Protein AF-A0A3D5SSY0-F1 (afdb_monomer)

Secondary structure (DSSP, 8-state):
--------------SPEESGGGS---TT-EEEEEETTEEEEEEEE-SS-EEETTEEEEEEEETTT--EEEEEEETTEEEEEEEEEEEEEETTEEEEEEEEEEEEEEEE-SEE-TT-EEEEEEEEEEEETTS-EEEEEEEEEEEEEEEEEEEETTEEEEEEEEEEEEEEEEEETTEEEEEEEEEEEEEETTTEEEEEEEEPTTS-EEEEEEEEETT----PPP-----EEEEPTT-EEEPPPEE--S-SSPEEEEEESSEEEETT---B-S-EEE-TT-EEEEEEEPPSSTT-EEEEEEEETTEEEEEEEEEPPP-----------

Mean predicted aligned error: 7.73 Å

Sequence (325 aa):
MAIGVVALLLPLWAGAIATGPYLPLNSGTTWTYARDGSGAYVTEVLEGSYVVNGVATKALFDGEDSSITYLTNDSSGIREHAAFVPSVAVNATTTWGMITLSPPFKDAEPAMDIGATVPSSGAANLEYGGSGTFPLSYTGNSTLVGFETITVPAGTFDTVKVTVWSTVYGYIGTEYLSGSGMTIYWLAEGIGLVKEVITHSDGTTTTYTLLDSNLFDTAPDAFAFTAQTGVAPGAPVTSDSITVAGINAPAPIGVVGGEYSIGGGAFTSAAGTISNGQTVRVRLTSAATPGTLARATLTIGGVSANFDVTTASAAGSAKRNDFSG

Foldseek 3Di:
DDDDPPPPPPPPPPFFAFQLLQADLDFQWKFWKAKPNDDIWIWGFHPDWDAAPNDTWIWTATRVQRKTWTWDDDQQHIFTAKIKGQFDDDPNDTWIKIKGFVPTAHQDGRTGDAFDKDKDKGWIWMDIPNPDTDIKIKIKMKHFHAWDFDQFLQGIATWTKMKIKMKIWDDDPNDTDIDIKIKIFTTHGQRHGQKMWIQHPVRDIMIMGTNDIPSWDFAWDADEWDEAEAAAAQDKDKTDKDFTHDTRGWWKKAKDQWWKDKQPDDTDRDIDTDDHRIIMMTMHTEHNAAQDKGWMWMDTNNHIYIHIYTHHHDDDPPPPPPPDD

Structure (mmCIF, N/CA/C/O backbone):
data_AF-A0A3D5SSY0-F1
#
_entry.id   AF-A0A3D5SSY0-F1
#
loop_
_atom_site.group_PDB
_atom_site.id
_atom_site.type_symbol
_atom_site.label_atom_id
_atom_site.label_alt_id
_atom_site.label_comp_id
_atom_site.label_asym_id
_atom_site.label_entity_id
_atom_site.label_seq_id
_atom_site.pdbx_PDB_ins_code
_atom_site.Cartn_x
_atom_site.Cartn_y
_atom_site.Cartn_z
_atom_site.occupancy
_atom_site.B_iso_or_equiv
_atom_site.auth_seq_id
_atom_site.auth_comp_id
_atom_site.auth_asym_id
_atom_site.auth_atom_id
_atom_site.pdbx_PDB_model_num
ATOM 1 N N . MET A 1 1 ? 27.993 -28.875 29.461 1.00 36.25 1 MET A N 1
ATOM 2 C CA . MET A 1 1 ? 27.550 -27.469 29.399 1.00 36.25 1 MET A CA 1
ATOM 3 C C . MET A 1 1 ? 26.670 -27.354 28.164 1.00 36.25 1 MET A C 1
ATOM 5 O O . MET A 1 1 ? 27.185 -27.286 27.059 1.00 36.25 1 MET A O 1
ATOM 9 N N . ALA A 1 2 ? 25.364 -27.558 28.338 1.00 25.61 2 ALA A N 1
ATOM 10 C CA . ALA A 1 2 ? 24.404 -27.617 27.241 1.00 25.61 2 ALA A CA 1
ATOM 11 C C . ALA A 1 2 ? 23.950 -26.190 26.921 1.00 25.61 2 ALA A C 1
ATOM 13 O O . ALA A 1 2 ? 23.260 -25.571 27.726 1.00 25.61 2 ALA A O 1
ATOM 14 N N . ILE A 1 3 ? 24.390 -25.656 25.784 1.00 28.98 3 ILE A N 1
ATOM 15 C CA . ILE A 1 3 ? 23.882 -24.391 25.257 1.00 28.98 3 ILE A CA 1
ATOM 16 C C . ILE A 1 3 ? 22.659 -24.756 24.421 1.00 28.98 3 ILE A C 1
ATOM 18 O O . ILE A 1 3 ? 22.778 -25.326 23.338 1.00 28.98 3 ILE A O 1
ATOM 22 N N . GLY A 1 4 ? 21.483 -24.522 25.002 1.00 27.09 4 GLY A N 1
ATOM 23 C CA . GLY A 1 4 ? 20.200 -24.712 24.345 1.00 27.09 4 GLY A CA 1
ATOM 24 C C . GLY A 1 4 ? 20.076 -23.771 23.154 1.00 27.09 4 GLY A C 1
ATOM 25 O O . GLY A 1 4 ? 20.196 -22.555 23.292 1.00 27.09 4 GLY A O 1
ATOM 26 N N . VAL A 1 5 ? 19.834 -24.355 21.986 1.00 28.08 5 VAL A N 1
ATOM 27 C CA . VAL A 1 5 ? 19.401 -23.644 20.788 1.00 28.08 5 VAL A CA 1
ATOM 28 C C . VAL A 1 5 ? 17.989 -23.134 21.067 1.00 28.08 5 VAL A C 1
ATOM 30 O O . VAL A 1 5 ? 17.034 -23.908 21.073 1.00 28.08 5 VAL A O 1
ATOM 33 N N . VAL A 1 6 ? 17.851 -21.835 21.334 1.00 28.03 6 VAL A N 1
ATOM 34 C CA . VAL A 1 6 ? 16.560 -21.155 21.206 1.00 28.03 6 VAL A CA 1
ATOM 35 C C . VAL A 1 6 ? 16.311 -21.041 19.708 1.00 28.03 6 VAL A C 1
ATOM 37 O O . VAL A 1 6 ? 16.783 -20.115 19.053 1.00 28.03 6 VAL A O 1
ATOM 40 N N . ALA A 1 7 ? 15.637 -22.045 19.149 1.00 28.80 7 ALA A N 1
ATOM 41 C CA . ALA A 1 7 ? 15.040 -21.941 17.831 1.00 28.80 7 ALA A CA 1
ATOM 42 C C . ALA A 1 7 ? 13.961 -20.860 17.929 1.00 28.80 7 ALA A C 1
ATOM 44 O O . ALA A 1 7 ? 12.859 -21.099 18.423 1.00 28.80 7 ALA A O 1
ATOM 45 N N . LEU A 1 8 ? 14.322 -19.641 17.531 1.00 29.30 8 LEU A N 1
ATOM 46 C CA . LEU A 1 8 ? 13.365 -18.597 17.227 1.00 29.30 8 LEU A CA 1
ATOM 47 C C . LEU A 1 8 ? 12.505 -19.163 16.091 1.00 29.30 8 LEU A C 1
ATOM 49 O O . LEU A 1 8 ? 12.979 -19.303 14.964 1.00 29.30 8 LEU A O 1
ATOM 53 N N . LEU A 1 9 ? 11.283 -19.589 16.415 1.00 30.95 9 LEU A N 1
ATOM 54 C CA . LEU A 1 9 ? 10.250 -19.904 15.435 1.00 30.95 9 LEU A CA 1
ATOM 55 C C . LEU A 1 9 ? 9.951 -18.609 14.673 1.00 30.95 9 LEU A C 1
ATOM 57 O O . LEU A 1 9 ? 9.047 -17.858 15.027 1.00 30.95 9 LEU A O 1
ATOM 61 N N . LEU A 1 10 ? 10.755 -18.325 13.649 1.00 30.69 10 LEU A N 1
ATOM 62 C CA . LEU A 1 10 ? 10.328 -17.470 12.556 1.00 30.69 10 LEU A CA 1
ATOM 63 C C . LEU A 1 10 ? 9.102 -18.168 11.956 1.00 30.69 10 LEU A C 1
ATOM 65 O O . LEU A 1 10 ? 9.187 -19.374 11.688 1.00 30.69 10 LEU A O 1
ATOM 69 N N . PRO A 1 11 ? 7.958 -17.487 11.788 1.00 37.72 11 PRO A N 1
ATOM 70 C CA . PRO A 1 11 ? 6.872 -18.072 11.027 1.00 37.72 11 PRO A CA 1
ATOM 71 C C . PRO A 1 11 ? 7.441 -18.440 9.653 1.00 37.72 11 PRO A C 1
ATOM 73 O O . PRO A 1 11 ? 7.926 -17.580 8.921 1.00 37.72 11 PRO A O 1
ATOM 76 N N . LEU A 1 12 ? 7.453 -19.739 9.338 1.00 39.78 12 LEU A N 1
ATOM 77 C CA . LEU A 1 12 ? 7.651 -20.211 7.976 1.00 39.78 12 LEU A CA 1
ATOM 78 C C . LEU A 1 12 ? 6.502 -19.619 7.158 1.00 39.78 12 LEU A C 1
ATOM 80 O O . LEU A 1 12 ? 5.407 -20.178 7.120 1.00 39.78 12 LEU A O 1
ATOM 84 N N . TRP A 1 13 ? 6.729 -18.486 6.505 1.00 45.78 13 TRP A N 1
ATOM 85 C CA . TRP A 1 13 ? 5.964 -18.155 5.316 1.00 45.78 13 TRP A CA 1
ATOM 86 C C . TRP A 1 13 ? 6.388 -19.139 4.234 1.00 45.78 13 TRP A C 1
ATOM 88 O O . TRP A 1 13 ? 7.348 -18.939 3.501 1.00 45.78 13 TRP A O 1
ATOM 98 N N . ALA A 1 14 ? 5.728 -20.294 4.239 1.00 50.28 14 ALA A N 1
ATOM 99 C CA . ALA A 1 14 ? 5.927 -21.349 3.266 1.00 50.28 14 ALA A CA 1
ATOM 100 C C . ALA A 1 14 ? 5.046 -21.052 2.048 1.00 50.28 14 ALA A C 1
ATOM 102 O O . ALA A 1 14 ? 3.955 -21.602 1.913 1.00 50.28 14 ALA A O 1
ATOM 103 N N . GLY A 1 15 ? 5.502 -20.144 1.188 1.00 72.50 15 GLY A N 1
ATOM 104 C CA . GLY A 1 15 ? 4.876 -19.885 -0.104 1.00 72.50 15 GLY A CA 1
ATOM 105 C C . GLY A 1 15 ? 5.402 -18.621 -0.772 1.00 72.50 15 GLY A C 1
ATOM 106 O O . GLY A 1 15 ? 5.650 -17.620 -0.100 1.00 72.50 15 GLY A O 1
ATOM 107 N N . ALA A 1 16 ? 5.537 -18.674 -2.095 1.00 87.12 16 ALA A N 1
ATOM 108 C CA . ALA A 1 16 ? 5.813 -17.501 -2.909 1.00 87.12 16 ALA A CA 1
ATOM 109 C C . ALA A 1 16 ? 4.687 -16.466 -2.746 1.00 87.12 16 ALA A C 1
ATOM 111 O O . ALA A 1 16 ? 3.504 -16.812 -2.712 1.00 87.12 16 ALA A O 1
ATOM 112 N N . ILE A 1 17 ? 5.059 -15.194 -2.664 1.00 92.38 17 ILE A N 1
ATOM 113 C CA . ILE A 1 17 ? 4.142 -14.065 -2.508 1.00 92.38 17 ILE A CA 1
ATOM 114 C C . ILE A 1 17 ? 3.653 -13.650 -3.889 1.00 92.38 17 ILE A C 1
ATOM 116 O O . ILE A 1 17 ? 4.470 -13.397 -4.773 1.00 92.38 17 ILE A O 1
ATOM 120 N N . ALA A 1 18 ? 2.335 -13.566 -4.076 1.00 95.25 18 ALA A N 1
ATOM 121 C CA . ALA A 1 18 ? 1.753 -13.009 -5.291 1.00 95.25 18 ALA A CA 1
ATOM 122 C C . ALA A 1 18 ? 2.056 -11.506 -5.364 1.00 95.25 18 ALA A C 1
ATOM 124 O O . ALA A 1 18 ? 1.759 -10.763 -4.433 1.00 95.25 18 ALA A O 1
ATOM 125 N N . THR A 1 19 ? 2.648 -11.051 -6.465 1.00 94.56 19 THR A N 1
ATOM 126 C CA . THR A 1 19 ? 3.175 -9.678 -6.568 1.00 94.56 19 THR A CA 1
ATOM 127 C C . THR A 1 19 ? 2.145 -8.697 -7.121 1.00 94.56 19 THR A C 1
ATOM 129 O O . THR A 1 19 ? 2.181 -7.516 -6.788 1.00 94.56 19 THR A O 1
ATOM 132 N N . GLY A 1 20 ? 1.168 -9.187 -7.889 1.00 95.06 20 GLY A N 1
ATOM 133 C CA . GLY A 1 20 ? 0.139 -8.359 -8.519 1.00 95.06 20 GLY A CA 1
ATOM 134 C C . GLY A 1 20 ? -0.629 -7.435 -7.560 1.00 95.06 20 GLY A C 1
ATOM 135 O O . GLY A 1 20 ? -0.725 -6.241 -7.849 1.00 95.06 20 GLY A O 1
ATOM 136 N N . PRO A 1 21 ? -1.120 -7.916 -6.403 1.00 95.56 21 PRO A N 1
ATOM 137 C CA . PRO A 1 21 ? -1.807 -7.075 -5.420 1.00 95.56 21 PRO A CA 1
ATOM 138 C C . PRO A 1 21 ? -0.992 -5.889 -4.876 1.00 95.56 21 PRO A C 1
ATOM 140 O O . PRO A 1 21 ? -1.579 -4.955 -4.339 1.00 95.56 21 PRO A O 1
ATOM 143 N N . TYR A 1 22 ? 0.337 -5.894 -5.012 1.00 96.31 22 TYR A N 1
ATOM 144 C CA . TYR A 1 22 ? 1.225 -4.846 -4.496 1.00 96.31 22 TYR A CA 1
ATOM 145 C C . TYR A 1 22 ? 1.474 -3.693 -5.476 1.00 96.31 22 TYR A C 1
ATOM 147 O O . TYR A 1 22 ? 2.222 -2.781 -5.144 1.00 96.31 22 TYR A O 1
ATOM 155 N N . LEU A 1 23 ? 0.875 -3.699 -6.670 1.00 95.88 23 LEU A N 1
ATOM 156 C CA . LEU A 1 23 ? 0.917 -2.550 -7.580 1.00 95.88 23 LEU A CA 1
ATOM 157 C C . LEU A 1 23 ? -0.404 -2.422 -8.353 1.00 95.88 23 LEU A C 1
ATOM 159 O O . LEU A 1 23 ? -0.484 -2.806 -9.523 1.00 95.88 23 LEU A O 1
ATOM 163 N N . PRO A 1 24 ? -1.478 -1.929 -7.722 1.00 95.12 24 PRO A N 1
ATOM 164 C CA . PRO A 1 24 ? -2.764 -1.789 -8.395 1.00 95.12 24 PRO A CA 1
ATOM 165 C C . PRO A 1 24 ? -2.683 -0.726 -9.503 1.00 95.12 24 PRO A C 1
ATOM 167 O O . PRO A 1 24 ? -2.563 0.461 -9.232 1.00 95.12 24 PRO A O 1
ATOM 170 N N . LEU A 1 25 ? -2.775 -1.152 -10.767 1.00 95.94 25 LEU A N 1
ATOM 171 C CA . LEU A 1 25 ? -2.721 -0.274 -11.949 1.00 95.94 25 LEU A CA 1
ATOM 172 C C . LEU A 1 25 ? -4.114 -0.008 -12.551 1.00 95.94 25 LEU A C 1
ATOM 174 O O . LEU A 1 25 ? -4.297 0.008 -13.774 1.00 95.94 25 LEU A O 1
ATOM 178 N N . ASN A 1 26 ? -5.122 0.168 -11.697 1.00 95.00 26 ASN A N 1
ATOM 179 C CA . ASN A 1 26 ? -6.457 0.559 -12.144 1.00 95.00 26 ASN A CA 1
ATOM 180 C C . ASN A 1 26 ? -6.448 2.042 -12.527 1.00 95.00 26 ASN A C 1
ATOM 182 O O . ASN A 1 26 ? -5.844 2.852 -11.835 1.00 95.00 26 ASN A O 1
ATOM 186 N N . SER A 1 27 ? -7.105 2.408 -13.628 1.00 97.12 27 SER A N 1
ATOM 187 C CA . SER A 1 27 ? -7.176 3.815 -14.041 1.00 97.12 27 SER A CA 1
ATOM 188 C C . SER A 1 27 ? -7.883 4.669 -12.983 1.00 97.12 27 SER A C 1
ATOM 190 O O . SER A 1 27 ? -8.842 4.213 -12.357 1.00 97.12 27 SER A O 1
ATOM 192 N N . GLY A 1 28 ? -7.362 5.874 -12.757 1.00 96.88 28 GLY A N 1
ATOM 193 C CA . GLY A 1 28 ? -7.817 6.799 -11.722 1.00 96.88 28 GLY A CA 1
ATOM 194 C C . GLY A 1 28 ? -7.317 6.471 -10.312 1.00 96.88 28 GLY A C 1
ATOM 195 O O . GLY A 1 28 ? -7.660 7.184 -9.370 1.00 96.88 28 GLY A O 1
ATOM 196 N N . THR A 1 29 ? -6.524 5.412 -10.117 1.00 97.81 29 THR A N 1
ATOM 197 C CA . THR A 1 29 ? -5.830 5.184 -8.843 1.00 97.81 29 THR A CA 1
ATOM 198 C C . THR A 1 29 ? -4.829 6.309 -8.585 1.00 97.81 29 THR A C 1
ATOM 200 O O . THR A 1 29 ? -4.053 6.652 -9.477 1.00 97.81 29 THR A O 1
ATOM 203 N N . THR A 1 30 ? -4.832 6.857 -7.366 1.00 98.12 30 THR A N 1
ATOM 204 C CA . THR A 1 30 ? -3.946 7.954 -6.966 1.00 98.12 30 THR A CA 1
ATOM 205 C C . THR A 1 30 ? -3.208 7.675 -5.664 1.00 98.12 30 THR A C 1
ATOM 207 O O . THR A 1 30 ? -3.739 7.062 -4.731 1.00 98.12 30 THR A O 1
ATOM 210 N N . TRP A 1 31 ? -1.992 8.211 -5.580 1.00 98.44 31 TRP A N 1
ATOM 211 C CA . TRP A 1 31 ? -1.214 8.302 -4.349 1.00 98.44 31 TRP A CA 1
ATOM 212 C C . TRP A 1 31 ? -0.637 9.698 -4.204 1.00 98.44 31 TRP A C 1
ATOM 214 O O . TRP A 1 31 ? -0.075 10.246 -5.149 1.00 98.44 31 TRP A O 1
ATOM 224 N N . THR A 1 32 ? -0.745 10.260 -3.009 1.00 98.38 32 THR A N 1
ATOM 225 C CA . THR A 1 32 ? -0.126 11.538 -2.664 1.00 98.38 32 THR A CA 1
ATOM 226 C C . THR A 1 32 ? 1.135 11.277 -1.853 1.00 98.38 32 THR A C 1
ATOM 228 O O . THR A 1 32 ? 1.062 10.619 -0.814 1.00 98.38 32 THR A O 1
ATOM 231 N N . TYR A 1 33 ? 2.273 11.815 -2.284 1.00 98.38 33 TYR A N 1
ATOM 232 C CA . TYR A 1 33 ? 3.571 11.616 -1.637 1.00 98.38 33 TYR A CA 1
ATOM 233 C C . TYR A 1 33 ? 4.193 12.927 -1.162 1.00 98.38 33 TYR A C 1
ATOM 235 O O . TYR A 1 33 ? 3.989 13.983 -1.759 1.00 98.38 33 TYR A O 1
ATOM 243 N N . ALA A 1 34 ? 4.989 12.838 -0.094 1.00 97.75 34 ALA A N 1
ATOM 244 C CA . ALA A 1 34 ? 5.950 13.866 0.301 1.00 97.75 34 ALA A CA 1
ATOM 245 C C . ALA A 1 34 ? 7.372 13.411 -0.023 1.00 97.75 34 ALA A C 1
ATOM 247 O O . ALA A 1 34 ? 7.738 12.275 0.301 1.00 97.75 34 ALA A O 1
ATOM 248 N N . ARG A 1 35 ? 8.184 14.331 -0.551 1.00 96.31 35 ARG A N 1
ATOM 249 C CA . ARG A 1 35 ? 9.618 14.143 -0.770 1.00 96.31 35 ARG A CA 1
ATOM 250 C C . ARG A 1 35 ? 10.415 14.668 0.415 1.00 96.31 35 ARG A C 1
ATOM 252 O O . ARG A 1 35 ? 10.295 15.832 0.796 1.00 96.31 35 ARG A O 1
ATOM 259 N N . ASP A 1 36 ? 11.232 13.806 1.005 1.00 96.06 36 ASP A N 1
ATOM 260 C CA . ASP A 1 36 ? 12.097 14.106 2.149 1.00 96.06 36 ASP A CA 1
ATOM 261 C C . ASP A 1 36 ? 11.333 14.799 3.301 1.00 96.06 36 ASP A C 1
ATOM 263 O O . ASP A 1 36 ? 11.847 15.668 4.003 1.00 96.06 36 ASP A O 1
ATOM 267 N N . GLY A 1 37 ? 10.061 14.413 3.484 1.00 92.00 37 GLY A N 1
ATOM 268 C CA . GLY A 1 37 ? 9.158 14.961 4.502 1.00 92.00 37 GLY A CA 1
ATOM 269 C C . GLY A 1 37 ? 8.549 16.330 4.175 1.00 92.00 37 GLY A C 1
ATOM 270 O O . GLY A 1 37 ? 7.938 16.940 5.051 1.00 92.00 37 GLY A O 1
ATOM 271 N N . SER A 1 38 ? 8.698 16.824 2.944 1.00 90.69 38 SER A N 1
ATOM 272 C CA . SER A 1 38 ? 8.194 18.127 2.505 1.00 90.69 38 SER A CA 1
ATOM 273 C C . SER A 1 38 ? 7.511 18.067 1.135 1.00 90.69 38 SER A C 1
ATOM 275 O O . SER A 1 38 ? 7.748 17.163 0.336 1.00 90.69 38 SER A O 1
ATOM 277 N N . GLY A 1 39 ? 6.649 19.051 0.868 1.00 90.56 39 GLY A N 1
ATOM 278 C CA . GLY A 1 39 ? 5.841 19.081 -0.349 1.00 90.56 39 GLY A CA 1
ATOM 279 C C . GLY A 1 39 ? 4.752 18.004 -0.378 1.00 90.56 39 GLY A C 1
ATOM 280 O O . GLY A 1 39 ? 4.697 17.117 0.473 1.00 90.56 39 GLY A O 1
ATOM 281 N N . ALA A 1 40 ? 3.855 18.127 -1.349 1.00 95.88 40 ALA A N 1
ATOM 282 C CA . ALA A 1 40 ? 2.874 17.106 -1.676 1.00 95.88 40 ALA A CA 1
ATOM 283 C C . ALA A 1 40 ? 2.665 17.117 -3.189 1.00 95.88 40 ALA A C 1
ATOM 285 O O . ALA A 1 40 ? 2.405 18.176 -3.764 1.00 95.88 40 ALA A O 1
ATOM 286 N N . TYR A 1 41 ? 2.778 15.956 -3.816 1.00 97.19 41 TYR A N 1
ATOM 287 C CA . TYR A 1 41 ? 2.459 15.765 -5.224 1.00 97.19 41 TYR A CA 1
ATOM 288 C C . TYR A 1 41 ? 1.701 14.452 -5.396 1.00 97.19 41 TYR A C 1
ATOM 290 O O . TYR A 1 41 ? 1.748 13.575 -4.531 1.00 97.19 41 TYR A O 1
ATOM 298 N N . VAL A 1 42 ? 0.950 14.355 -6.488 1.00 98.12 42 VAL A N 1
ATOM 299 C CA . VAL A 1 42 ? 0.088 13.209 -6.773 1.00 98.12 42 VAL A CA 1
ATOM 300 C C . VAL A 1 42 ? 0.712 12.399 -7.892 1.00 98.12 42 VAL A C 1
ATOM 302 O O . VAL A 1 42 ? 1.082 12.952 -8.923 1.00 98.12 42 VAL A O 1
ATOM 305 N N . THR A 1 43 ? 0.790 11.094 -7.688 1.00 98.38 43 THR A N 1
ATOM 306 C CA . THR A 1 43 ? 0.979 10.128 -8.765 1.00 98.38 43 THR A CA 1
ATOM 307 C C . THR A 1 43 ? -0.377 9.532 -9.123 1.00 98.38 43 THR A C 1
ATOM 309 O O . THR A 1 43 ? -1.238 9.354 -8.253 1.00 98.38 43 THR A O 1
ATOM 312 N N . GLU A 1 44 ? -0.589 9.258 -10.404 1.00 98.44 44 GLU A N 1
ATOM 313 C CA . GLU A 1 44 ? -1.876 8.798 -10.921 1.00 98.44 44 GLU A CA 1
ATOM 314 C C . GLU A 1 44 ? -1.681 7.737 -11.998 1.00 98.44 44 GLU A C 1
ATOM 316 O O . GLU A 1 44 ? -0.873 7.893 -12.914 1.00 98.44 44 GLU A O 1
ATOM 321 N N . VAL A 1 45 ? -2.472 6.670 -11.934 1.00 98.56 45 VAL A N 1
ATOM 322 C CA . VAL A 1 45 ? -2.625 5.762 -13.070 1.00 98.56 45 VAL A CA 1
ATOM 323 C C . VAL A 1 45 ? -3.599 6.394 -14.058 1.00 98.56 45 VAL A C 1
ATOM 325 O O . VAL A 1 45 ? -4.808 6.417 -13.823 1.00 98.56 45 VAL A O 1
ATOM 328 N N . LEU A 1 46 ? -3.084 6.879 -15.183 1.00 98.38 46 LEU A N 1
ATOM 329 C CA . LEU A 1 46 ? -3.886 7.585 -16.174 1.00 98.38 46 LEU A CA 1
ATOM 330 C C . LEU A 1 46 ? -4.985 6.700 -16.787 1.00 98.38 46 LEU A C 1
ATOM 332 O O . LEU A 1 46 ? -4.927 5.460 -16.821 1.00 98.38 46 LEU A O 1
ATOM 336 N N . GLU A 1 47 ? -6.005 7.370 -17.313 1.00 97.62 47 GLU A N 1
ATOM 337 C CA . GLU A 1 47 ? -7.112 6.730 -18.012 1.00 97.62 47 GLU A CA 1
ATOM 338 C C . GLU A 1 47 ? -6.668 6.002 -19.288 1.00 97.62 47 GLU A C 1
ATOM 340 O O . GLU A 1 47 ? -5.846 6.478 -20.070 1.00 97.62 47 GLU A O 1
ATOM 345 N N . GLY A 1 48 ? -7.271 4.837 -19.530 1.00 94.56 48 GLY A N 1
ATOM 346 C CA . GLY A 1 48 ? -7.058 4.062 -20.751 1.00 94.56 48 GLY A CA 1
ATOM 347 C C . GLY A 1 48 ? -5.846 3.125 -20.724 1.00 94.56 48 GLY A C 1
ATOM 348 O O . GLY A 1 48 ? -5.484 2.549 -19.693 1.00 94.56 48 GLY A O 1
ATOM 349 N N . SER A 1 49 ? -5.300 2.866 -21.912 1.00 94.94 49 SER A N 1
ATOM 350 C CA . SER A 1 49 ? -4.139 2.005 -22.127 1.00 94.94 49 SER A CA 1
ATOM 351 C C . SER A 1 49 ? -3.293 2.545 -23.274 1.00 94.94 49 SER A C 1
ATOM 353 O O . SER A 1 49 ? -3.818 3.118 -24.230 1.00 94.94 49 SER A O 1
ATOM 355 N N . TYR A 1 50 ? -1.985 2.349 -23.166 1.00 97.06 50 TYR A N 1
ATOM 356 C CA . TYR A 1 50 ? -0.975 2.926 -24.041 1.00 97.06 50 TYR A CA 1
ATOM 357 C C . TYR A 1 50 ? -0.162 1.795 -24.662 1.00 97.06 50 TYR A C 1
ATOM 359 O O . TYR A 1 50 ? 0.179 0.837 -23.983 1.00 97.06 50 TYR A O 1
ATOM 367 N N . VAL A 1 51 ? 0.124 1.849 -25.962 1.00 97.81 51 VAL A N 1
ATOM 368 C CA . VAL A 1 51 ? 0.833 0.749 -26.631 1.00 97.81 51 VAL A CA 1
ATOM 369 C C . VAL A 1 51 ? 2.329 1.036 -26.665 1.00 97.81 51 VAL A C 1
ATOM 371 O O . VAL A 1 51 ? 2.755 1.993 -27.305 1.00 97.81 51 VAL A O 1
ATOM 374 N N . VAL A 1 52 ? 3.128 0.168 -26.043 1.00 97.69 52 VAL A N 1
ATOM 375 C CA . VAL A 1 52 ? 4.596 0.184 -26.116 1.00 97.69 52 VAL A CA 1
ATOM 376 C C . VAL A 1 52 ? 5.069 -1.139 -26.701 1.00 97.69 52 VAL A C 1
ATOM 378 O O . VAL A 1 52 ? 4.713 -2.198 -26.198 1.00 97.69 52 VAL A O 1
ATOM 381 N N . ASN A 1 53 ? 5.860 -1.103 -27.778 1.00 96.00 53 ASN A N 1
ATOM 382 C CA . ASN A 1 53 ? 6.380 -2.309 -28.442 1.00 96.00 53 ASN A CA 1
ATOM 383 C C . ASN A 1 53 ? 5.289 -3.358 -28.773 1.00 96.00 53 ASN A C 1
ATOM 385 O O . ASN A 1 53 ? 5.536 -4.561 -28.748 1.00 96.00 53 ASN A O 1
ATOM 389 N N . GLY A 1 54 ? 4.068 -2.899 -29.079 1.00 96.50 54 GLY A N 1
ATOM 390 C CA . GLY A 1 54 ? 2.912 -3.756 -29.371 1.00 96.50 54 GLY A CA 1
ATOM 391 C C . GLY A 1 54 ? 2.177 -4.309 -28.142 1.00 96.50 54 GLY A C 1
ATOM 392 O O . GLY A 1 54 ? 1.190 -5.021 -28.312 1.00 96.50 54 GLY A O 1
ATOM 393 N N . VAL A 1 55 ? 2.612 -3.974 -26.925 1.00 97.94 55 VAL A N 1
ATOM 394 C CA . VAL A 1 55 ? 1.986 -4.379 -25.659 1.00 97.94 55 VAL A CA 1
ATOM 395 C C . VAL A 1 55 ? 1.143 -3.234 -25.104 1.00 97.94 55 VAL A C 1
ATOM 397 O O . VAL A 1 55 ? 1.587 -2.090 -25.072 1.00 97.94 55 VAL A O 1
ATOM 400 N N . ALA A 1 56 ? -0.076 -3.545 -24.667 1.00 98.00 56 ALA A N 1
ATOM 401 C CA . ALA A 1 56 ? -0.956 -2.609 -23.978 1.00 98.00 56 ALA A CA 1
ATOM 402 C C . ALA A 1 56 ? -0.490 -2.419 -22.523 1.00 98.00 56 ALA A C 1
ATOM 404 O O . ALA A 1 56 ? -0.479 -3.371 -21.747 1.00 98.00 56 ALA A O 1
ATOM 405 N N . THR A 1 57 ? -0.111 -1.197 -22.160 1.00 98.62 57 THR A N 1
ATOM 406 C CA . THR A 1 57 ? 0.416 -0.804 -20.849 1.00 98.62 57 THR A CA 1
ATOM 407 C C . THR A 1 57 ? -0.515 0.188 -20.151 1.00 98.62 57 THR A C 1
ATOM 409 O O . THR A 1 57 ? -1.461 0.727 -20.746 1.00 98.62 57 THR A O 1
ATOM 412 N N . LYS A 1 58 ? -0.252 0.416 -18.867 1.00 98.56 58 LYS A N 1
ATOM 413 C CA . LYS A 1 58 ? -0.785 1.511 -18.056 1.00 98.56 58 LYS A CA 1
ATOM 414 C C . LYS A 1 58 ? 0.274 2.597 -17.927 1.00 98.56 58 LYS A C 1
ATOM 416 O O . LYS A 1 58 ? 1.458 2.285 -17.892 1.00 98.56 58 LYS A O 1
ATOM 421 N N . ALA A 1 59 ? -0.155 3.851 -17.866 1.00 98.44 59 ALA A N 1
ATOM 422 C CA . ALA A 1 59 ? 0.726 4.995 -17.674 1.00 98.44 59 ALA A CA 1
ATOM 423 C C . ALA A 1 59 ? 0.593 5.484 -16.231 1.00 98.44 59 ALA A C 1
ATOM 425 O O . ALA A 1 59 ? -0.479 5.937 -15.838 1.00 98.44 59 ALA A O 1
ATOM 426 N N . LEU A 1 60 ? 1.665 5.360 -15.455 1.00 98.50 60 LEU A N 1
ATOM 427 C CA . LEU A 1 60 ? 1.783 5.940 -14.125 1.00 98.50 60 LEU A CA 1
ATOM 428 C C . LEU A 1 60 ? 2.430 7.316 -14.273 1.00 98.50 60 LEU A C 1
ATOM 430 O O . LEU A 1 60 ? 3.609 7.406 -14.601 1.00 98.50 60 LEU A O 1
ATOM 434 N N . PHE A 1 61 ? 1.639 8.365 -14.096 1.00 98.44 61 PHE A N 1
ATOM 435 C CA . PHE A 1 61 ? 2.096 9.748 -14.104 1.00 98.44 61 PHE A CA 1
ATOM 436 C C . PHE A 1 61 ? 2.657 10.128 -12.736 1.00 98.44 61 PHE A C 1
ATOM 438 O O . PHE A 1 61 ? 2.017 9.850 -11.720 1.00 98.44 61 PHE A O 1
ATOM 445 N N . ASP A 1 62 ? 3.804 10.802 -12.721 1.00 97.50 62 ASP A N 1
ATOM 446 C CA . ASP A 1 62 ? 4.389 11.399 -11.525 1.00 97.50 62 ASP A CA 1
ATOM 447 C C . ASP A 1 62 ? 4.202 12.921 -11.540 1.00 97.50 62 ASP A C 1
ATOM 449 O O . ASP A 1 62 ? 4.732 13.630 -12.394 1.00 97.50 62 ASP A O 1
ATOM 453 N N . GLY A 1 63 ? 3.426 13.445 -10.592 1.00 96.81 63 GLY A N 1
ATOM 454 C CA . GLY A 1 63 ? 3.161 14.875 -10.481 1.00 96.81 63 GLY A CA 1
ATOM 455 C C . GLY A 1 63 ? 4.320 15.717 -9.943 1.00 96.81 63 GLY A C 1
ATOM 456 O O . GLY A 1 63 ? 4.206 16.942 -9.993 1.00 96.81 63 GLY A O 1
ATOM 457 N N . GLU A 1 64 ? 5.403 15.126 -9.425 1.00 94.75 64 GLU A N 1
ATOM 458 C CA . GLU A 1 64 ? 6.579 15.880 -8.974 1.00 94.75 64 GLU A CA 1
ATOM 459 C C . GLU A 1 64 ? 7.314 16.500 -10.165 1.00 94.75 64 GLU A C 1
ATOM 461 O O . GLU A 1 64 ? 7.606 17.698 -10.173 1.00 94.75 64 GLU A O 1
ATOM 466 N N . ASP A 1 65 ? 7.600 15.684 -11.177 1.00 92.25 65 ASP A N 1
ATOM 467 C CA . ASP A 1 65 ? 8.418 16.060 -12.330 1.00 92.25 65 ASP A CA 1
ATOM 468 C C . ASP A 1 65 ? 7.683 15.925 -13.671 1.00 92.25 65 ASP A C 1
ATOM 470 O O . ASP A 1 65 ? 8.245 16.241 -14.721 1.00 92.25 65 ASP A O 1
ATOM 474 N N . SER A 1 66 ? 6.406 15.531 -13.638 1.00 96.19 66 SER A N 1
ATOM 475 C CA . SER A 1 66 ? 5.562 15.273 -14.809 1.00 96.19 66 SER A CA 1
ATOM 476 C C . SER A 1 66 ? 6.070 14.138 -15.709 1.00 96.19 66 SER A C 1
ATOM 478 O O . SER A 1 66 ? 5.761 14.111 -16.906 1.00 96.19 66 SER A O 1
ATOM 480 N N . SER A 1 67 ? 6.864 13.214 -15.159 1.00 96.75 67 SER A N 1
ATOM 481 C CA . SER A 1 67 ? 7.279 11.987 -15.838 1.00 96.75 67 SER A CA 1
ATOM 482 C C . SER A 1 67 ? 6.138 10.970 -15.934 1.00 96.75 67 SER A C 1
ATOM 484 O O . SER A 1 67 ? 5.093 11.089 -15.289 1.00 96.75 67 SER A O 1
ATOM 486 N N . ILE A 1 68 ? 6.303 9.988 -16.823 1.00 98.44 68 ILE A N 1
ATOM 487 C CA . ILE A 1 68 ? 5.351 8.888 -16.995 1.00 98.44 68 ILE A CA 1
ATOM 488 C C . ILE A 1 68 ? 6.113 7.578 -17.139 1.00 98.44 68 ILE A C 1
ATOM 490 O O . ILE A 1 68 ? 6.914 7.431 -18.062 1.00 98.44 68 ILE A O 1
ATOM 494 N N . THR A 1 69 ? 5.773 6.592 -16.318 1.00 98.38 69 THR A N 1
ATOM 495 C CA . THR A 1 69 ? 6.276 5.221 -16.441 1.00 98.38 69 THR A CA 1
ATOM 496 C C . THR A 1 69 ? 5.194 4.320 -17.027 1.00 98.38 69 THR A C 1
ATOM 498 O O . THR A 1 69 ? 4.048 4.314 -16.578 1.00 98.38 69 THR A O 1
ATOM 501 N N . TYR A 1 70 ? 5.544 3.545 -18.052 1.00 98.69 70 TYR A N 1
ATOM 502 C CA . TYR A 1 70 ? 4.631 2.646 -18.750 1.00 98.69 70 TYR A CA 1
ATOM 503 C C . TYR A 1 70 ? 4.816 1.217 -18.254 1.00 98.69 70 TYR A C 1
ATOM 505 O O . TYR A 1 70 ? 5.836 0.580 -18.525 1.00 98.69 70 TYR A O 1
ATOM 513 N N . LEU A 1 71 ? 3.807 0.707 -17.553 1.00 98.56 71 L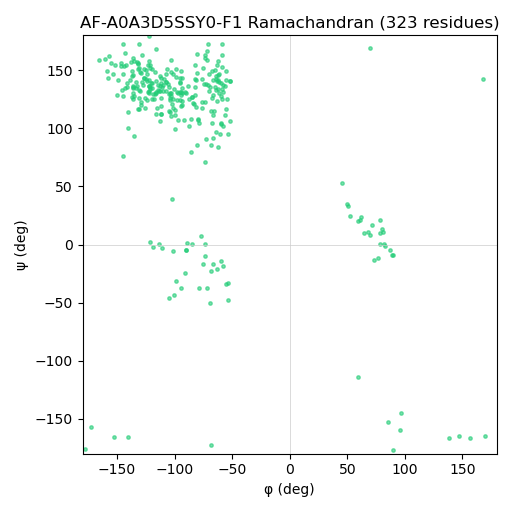EU A N 1
ATOM 514 C CA . LEU A 1 71 ? 3.882 -0.532 -16.787 1.00 98.56 71 LEU A CA 1
ATOM 515 C C . LEU A 1 71 ? 2.836 -1.548 -17.252 1.00 98.56 71 LEU A C 1
ATOM 517 O O . LEU A 1 71 ? 1.742 -1.184 -17.691 1.00 98.56 71 LEU A O 1
ATOM 521 N N . THR A 1 72 ? 3.133 -2.833 -17.091 1.00 98.62 72 THR A N 1
ATOM 522 C CA . THR A 1 72 ? 2.098 -3.866 -16.986 1.00 98.62 72 THR A CA 1
ATOM 523 C C . THR A 1 72 ? 2.157 -4.540 -15.625 1.00 98.62 72 THR A C 1
ATOM 525 O O . THR A 1 72 ? 3.218 -4.656 -15.017 1.00 98.62 72 THR A O 1
ATOM 528 N N . ASN A 1 73 ? 0.993 -4.969 -15.148 1.00 97.75 73 ASN A N 1
ATOM 529 C CA . ASN A 1 73 ? 0.840 -5.856 -14.006 1.00 97.75 73 ASN A CA 1
ATOM 530 C C . ASN A 1 73 ? -0.204 -6.903 -14.401 1.00 97.75 73 ASN A C 1
ATOM 532 O O . ASN A 1 73 ? -1.408 -6.649 -14.363 1.00 97.75 73 ASN A O 1
ATOM 536 N N . ASP A 1 74 ? 0.279 -8.030 -14.913 1.00 96.56 74 ASP A 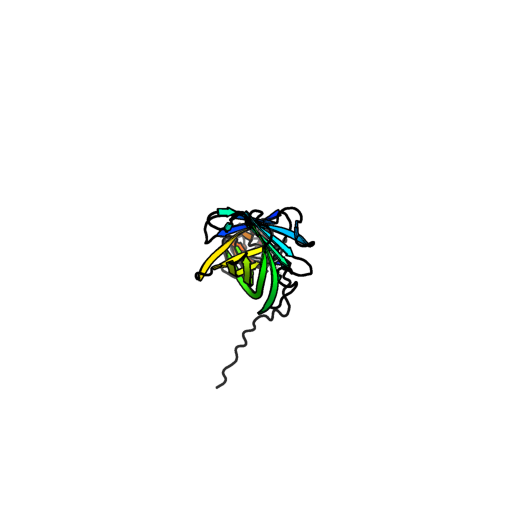N 1
ATOM 537 C CA . ASP A 1 74 ? -0.541 -9.072 -15.527 1.00 96.56 74 ASP A CA 1
ATOM 538 C C . ASP A 1 74 ? -0.027 -10.475 -15.157 1.00 96.56 74 ASP A C 1
ATOM 540 O O . ASP A 1 74 ? 0.772 -10.645 -14.236 1.00 96.56 74 ASP A O 1
ATOM 544 N N . SER A 1 75 ? -0.479 -11.517 -15.862 1.00 96.00 75 SER A N 1
ATOM 545 C CA . SER A 1 75 ? -0.040 -12.903 -15.628 1.00 96.00 75 SER A CA 1
ATOM 546 C C . SER A 1 75 ? 1.467 -13.129 -15.797 1.00 96.00 75 SER A C 1
ATOM 548 O O . SER A 1 75 ? 1.975 -14.174 -15.400 1.00 96.00 75 SER A O 1
ATOM 550 N N . SER A 1 76 ? 2.174 -12.181 -16.407 1.00 96.31 76 SER A N 1
ATOM 551 C CA . SER A 1 76 ? 3.625 -12.174 -16.575 1.00 96.31 76 SER A CA 1
ATOM 552 C C . SER A 1 76 ? 4.340 -11.491 -15.412 1.00 96.31 76 SER A C 1
ATOM 554 O O . SER A 1 76 ? 5.562 -11.513 -15.400 1.00 96.31 76 SER A O 1
ATOM 556 N N . GLY A 1 77 ? 3.626 -10.909 -14.446 1.00 97.00 77 GLY A N 1
ATOM 557 C CA . GLY A 1 77 ? 4.182 -10.147 -13.331 1.00 97.00 77 GLY A CA 1
ATOM 558 C C . GLY A 1 77 ? 4.181 -8.647 -13.610 1.00 97.00 77 GLY A C 1
ATOM 559 O O . GLY A 1 77 ? 3.446 -8.167 -14.476 1.00 97.00 77 GLY A O 1
ATOM 560 N N . ILE A 1 78 ? 5.020 -7.916 -12.877 1.00 98.19 78 ILE A N 1
ATOM 561 C CA . ILE A 1 78 ? 5.158 -6.463 -13.016 1.00 98.19 78 ILE A CA 1
ATOM 562 C C . ILE A 1 78 ? 6.307 -6.165 -13.976 1.00 98.19 78 ILE A C 1
ATOM 564 O O . ILE A 1 78 ? 7.400 -6.739 -13.849 1.00 98.19 78 ILE A O 1
ATOM 568 N N . ARG A 1 79 ? 6.042 -5.328 -14.978 1.00 98.31 79 ARG A N 1
ATOM 569 C CA . ARG A 1 79 ? 6.985 -5.007 -16.049 1.00 98.31 79 ARG A CA 1
ATOM 570 C C . ARG A 1 79 ? 7.000 -3.520 -16.351 1.00 98.31 79 ARG A C 1
ATOM 572 O O . ARG A 1 79 ? 5.948 -2.970 -16.663 1.00 98.31 79 ARG A O 1
ATOM 579 N N . GLU A 1 80 ? 8.182 -2.927 -16.407 1.00 98.38 80 GLU A N 1
ATOM 580 C CA . GLU A 1 80 ? 8.402 -1.593 -16.959 1.00 98.38 80 GLU A CA 1
ATOM 581 C C . GLU A 1 80 ? 8.799 -1.696 -18.434 1.00 98.38 80 GLU A C 1
ATOM 583 O O . GLU A 1 80 ? 9.789 -2.327 -18.810 1.00 98.38 80 GLU A O 1
ATOM 588 N N . HIS A 1 81 ? 7.996 -1.082 -19.298 1.00 98.56 81 HIS A N 1
ATOM 589 C CA . HIS A 1 81 ? 8.193 -1.111 -20.747 1.00 98.56 81 HIS A CA 1
ATOM 590 C C . HIS A 1 81 ? 8.879 0.148 -21.253 1.00 98.56 81 HIS A C 1
ATOM 592 O O . HIS A 1 81 ? 9.570 0.102 -22.274 1.00 98.56 81 HIS A O 1
ATOM 598 N N . ALA A 1 82 ? 8.641 1.280 -20.593 1.00 98.12 82 ALA A N 1
ATOM 599 C CA . ALA A 1 82 ? 9.121 2.569 -21.049 1.00 98.12 82 ALA A CA 1
ATOM 600 C C . ALA A 1 82 ? 9.012 3.639 -19.959 1.00 98.12 82 ALA A C 1
ATOM 602 O O . ALA A 1 82 ? 8.139 3.545 -19.100 1.00 98.12 82 ALA A O 1
ATOM 603 N N . ALA A 1 83 ? 9.798 4.704 -20.085 1.00 96.88 83 ALA A N 1
ATOM 604 C CA . ALA A 1 83 ? 9.655 5.906 -19.273 1.00 96.88 83 ALA A CA 1
ATOM 605 C C . ALA A 1 83 ? 9.772 7.167 -20.138 1.00 96.88 83 ALA A C 1
ATOM 607 O O . ALA A 1 83 ? 10.652 7.275 -20.996 1.00 96.88 83 ALA A O 1
ATOM 608 N N . PHE A 1 84 ? 8.867 8.112 -19.911 1.00 96.69 84 PHE A N 1
ATOM 609 C CA . PHE A 1 84 ? 8.887 9.461 -20.456 1.00 96.69 84 PHE A CA 1
ATOM 610 C C . PHE A 1 84 ? 9.318 10.433 -19.365 1.00 96.69 84 PHE A C 1
ATOM 612 O O . PHE A 1 84 ? 8.788 10.403 -18.258 1.00 96.69 84 PHE A O 1
ATOM 619 N N . VAL A 1 85 ? 10.213 11.347 -19.711 1.00 93.31 85 VAL A N 1
ATOM 620 C CA . VAL A 1 85 ? 10.663 12.434 -18.844 1.00 93.31 85 VAL A CA 1
ATOM 621 C C . VAL A 1 85 ? 10.542 13.755 -19.608 1.00 93.31 85 VAL A C 1
ATOM 623 O O . VAL A 1 85 ? 11.134 13.905 -20.680 1.00 93.31 85 VAL A O 1
ATOM 626 N N . PRO A 1 86 ? 9.790 14.746 -19.105 1.00 91.50 86 PRO A N 1
ATOM 627 C CA . PRO A 1 86 ? 9.528 15.977 -19.853 1.00 91.50 86 PRO A CA 1
ATOM 628 C C . PRO A 1 86 ? 10.726 16.933 -19.884 1.00 91.50 86 PRO A C 1
ATOM 630 O O . PRO A 1 86 ? 10.756 17.844 -20.711 1.00 91.50 86 PRO A O 1
ATOM 633 N N . SER A 1 87 ? 11.707 16.742 -18.995 1.00 89.25 87 SER A N 1
ATOM 634 C CA . SER A 1 87 ? 12.851 17.638 -18.834 1.00 89.25 87 SER A CA 1
ATOM 635 C C . SER A 1 87 ? 14.150 16.869 -18.579 1.00 89.25 87 SER A C 1
ATOM 637 O O . SER A 1 87 ? 14.469 16.496 -17.454 1.00 89.25 87 SER A O 1
ATOM 639 N N . VAL A 1 88 ? 14.941 16.712 -19.634 1.00 83.75 88 VAL A N 1
ATOM 640 C CA . VAL A 1 88 ? 16.294 16.151 -19.659 1.00 83.75 88 VAL A CA 1
ATOM 641 C C . VAL A 1 88 ? 17.251 17.213 -20.191 1.00 83.75 88 VAL A C 1
ATOM 643 O O . VAL A 1 88 ? 16.970 17.881 -21.189 1.00 83.75 88 VAL A O 1
ATOM 646 N N . ALA A 1 89 ? 18.398 17.374 -19.535 1.00 82.12 89 ALA A N 1
ATOM 647 C CA . ALA A 1 89 ? 19.446 18.280 -19.989 1.00 82.12 89 ALA A CA 1
ATOM 648 C C . ALA A 1 89 ? 20.332 17.597 -21.044 1.00 82.12 89 ALA A C 1
ATOM 650 O O . ALA A 1 89 ? 20.963 16.579 -20.771 1.00 82.12 89 ALA A O 1
ATOM 651 N N . VAL A 1 90 ? 20.421 18.191 -22.235 1.00 77.62 90 VAL A N 1
ATOM 652 C CA . VAL A 1 90 ? 21.276 17.748 -23.343 1.00 77.62 90 VAL A CA 1
ATOM 653 C C . VAL A 1 90 ? 22.050 18.955 -23.870 1.00 77.62 90 VAL A C 1
ATOM 655 O O . VAL A 1 90 ? 21.450 19.908 -24.362 1.00 77.62 90 VAL A O 1
ATOM 658 N N . ASN A 1 91 ? 23.384 18.939 -23.770 1.00 75.31 91 ASN A N 1
ATOM 659 C CA . ASN A 1 91 ? 24.273 19.989 -24.300 1.00 75.31 91 ASN A CA 1
ATOM 660 C C . ASN A 1 91 ? 23.801 21.429 -23.994 1.00 75.31 91 ASN A C 1
ATOM 662 O O . ASN A 1 91 ? 23.653 22.256 -24.892 1.00 75.31 91 ASN A O 1
ATOM 666 N N . ALA A 1 92 ? 23.545 21.714 -22.711 1.00 78.50 92 ALA A N 1
ATOM 667 C CA . ALA A 1 92 ? 23.046 22.997 -22.191 1.00 78.50 92 ALA A CA 1
ATOM 668 C C . ALA A 1 92 ? 21.628 23.416 -22.645 1.00 78.50 92 ALA A C 1
ATOM 670 O O . ALA A 1 92 ? 21.203 24.534 -22.359 1.00 78.50 92 ALA A O 1
ATOM 671 N N . THR A 1 93 ? 20.879 22.526 -23.299 1.00 83.12 93 THR A N 1
ATOM 672 C CA . THR A 1 93 ? 19.460 22.709 -23.640 1.00 83.12 93 THR A CA 1
ATOM 673 C C . THR A 1 93 ? 18.605 21.723 -22.849 1.00 83.12 93 THR A C 1
ATOM 675 O O . THR A 1 93 ? 19.019 20.589 -22.621 1.00 83.12 93 THR A O 1
ATOM 678 N N . THR A 1 94 ? 17.402 22.129 -22.447 1.00 87.50 94 THR A N 1
ATOM 679 C CA . THR A 1 94 ? 16.416 21.223 -21.845 1.00 87.50 94 THR A CA 1
ATOM 680 C C . THR A 1 94 ? 15.453 20.729 -22.914 1.00 87.50 94 THR A C 1
ATOM 682 O O . THR A 1 94 ? 14.911 21.522 -23.684 1.00 87.50 94 THR A O 1
ATOM 685 N N . THR A 1 95 ? 15.231 19.421 -22.968 1.00 92.50 95 THR A N 1
ATOM 686 C CA . THR A 1 95 ? 14.273 18.794 -23.882 1.00 92.50 95 THR A CA 1
ATOM 687 C C . THR A 1 95 ? 13.614 17.586 -23.225 1.00 92.50 95 THR A C 1
ATOM 689 O O . THR A 1 95 ? 14.010 17.194 -22.137 1.00 92.50 95 THR A O 1
ATOM 692 N N . TRP A 1 96 ? 12.605 16.993 -23.852 1.00 93.50 96 TRP A N 1
ATOM 693 C CA . TRP A 1 96 ? 11.990 15.766 -23.347 1.00 93.50 96 TRP A CA 1
ATOM 694 C C . TRP A 1 96 ? 12.800 14.535 -23.768 1.00 93.50 96 TRP A C 1
ATOM 696 O O . TRP A 1 96 ? 13.485 14.559 -24.794 1.00 93.50 96 TRP A O 1
ATOM 706 N N . GLY A 1 97 ? 12.688 13.457 -22.997 1.00 92.69 97 GLY A N 1
ATOM 707 C CA . GLY A 1 97 ? 13.274 12.153 -23.286 1.00 92.69 97 GLY A CA 1
ATOM 708 C C . GLY A 1 97 ? 12.251 11.027 -23.148 1.00 92.69 97 GLY A C 1
ATOM 709 O O . GLY A 1 97 ? 11.333 11.102 -22.336 1.00 92.69 97 GLY A O 1
ATOM 710 N N . MET A 1 98 ? 12.417 9.982 -23.948 1.00 94.69 98 MET A N 1
ATOM 711 C CA . MET A 1 98 ? 11.634 8.753 -23.899 1.00 94.69 98 MET A CA 1
ATOM 712 C C . MET A 1 98 ? 12.584 7.567 -24.021 1.00 94.69 98 MET A C 1
ATOM 714 O O . MET A 1 98 ? 13.341 7.483 -24.986 1.00 94.69 98 MET A O 1
ATOM 718 N N . ILE A 1 99 ? 12.535 6.636 -23.075 1.00 95.19 99 ILE A N 1
ATOM 719 C CA . ILE A 1 99 ? 13.262 5.369 -23.155 1.00 95.19 99 ILE A CA 1
ATOM 720 C C . ILE A 1 99 ? 12.268 4.221 -23.284 1.00 95.19 99 ILE A C 1
ATOM 722 O O . ILE A 1 99 ? 11.294 4.161 -22.542 1.00 95.19 99 ILE A O 1
ATOM 726 N N . THR A 1 100 ? 12.494 3.311 -24.230 1.00 97.94 100 THR A N 1
ATOM 727 C CA . THR A 1 100 ? 11.693 2.085 -24.398 1.00 97.94 100 THR A CA 1
ATOM 728 C C . THR A 1 100 ? 12.584 0.856 -24.260 1.00 97.94 100 THR A C 1
ATOM 730 O O . THR A 1 100 ? 13.707 0.844 -24.765 1.00 97.94 100 THR A O 1
ATOM 733 N N . LEU A 1 101 ? 12.097 -0.175 -23.572 1.00 98.44 101 LEU A N 1
ATOM 734 C CA . LEU A 1 101 ? 12.871 -1.360 -23.204 1.00 98.44 101 LEU A CA 1
ATOM 735 C C . LEU A 1 101 ? 12.401 -2.587 -23.994 1.00 98.44 101 LEU A C 1
ATOM 737 O O . LEU A 1 101 ? 11.201 -2.809 -24.188 1.00 98.44 101 LEU A O 1
ATOM 741 N N . SER A 1 102 ? 13.351 -3.389 -24.476 1.00 97.81 102 SER A N 1
ATOM 742 C CA . SER A 1 102 ? 13.070 -4.667 -25.135 1.00 97.81 102 SER A CA 1
ATOM 743 C C . SER A 1 102 ? 14.089 -5.752 -24.738 1.00 97.81 102 SER A C 1
ATOM 745 O O . SER A 1 102 ? 15.263 -5.642 -25.108 1.00 97.81 102 SER A O 1
ATOM 747 N N . PRO A 1 103 ? 13.673 -6.822 -24.023 1.00 98.38 103 PRO A N 1
ATOM 748 C CA . PRO A 1 103 ? 12.357 -7.004 -23.382 1.00 98.38 103 PRO A CA 1
ATOM 749 C C . PRO A 1 103 ? 12.049 -5.897 -22.347 1.00 98.38 103 PRO A C 1
ATOM 751 O O . PRO A 1 103 ? 12.911 -5.070 -22.077 1.00 98.38 103 PRO A O 1
ATOM 754 N N . PRO A 1 104 ? 10.839 -5.819 -21.769 1.00 98.50 104 PRO A N 1
ATOM 755 C CA . PRO A 1 104 ? 10.607 -4.911 -20.649 1.00 98.50 104 PRO A CA 1
ATOM 756 C C . PRO A 1 104 ? 11.460 -5.297 -19.428 1.00 98.50 104 PRO A C 1
ATOM 758 O O . PRO A 1 104 ? 11.839 -6.463 -19.253 1.00 98.50 104 PRO A O 1
ATOM 761 N N . PHE A 1 105 ? 11.761 -4.321 -18.574 1.00 98.50 105 PHE A N 1
ATOM 762 C CA . PHE A 1 105 ? 12.382 -4.574 -17.278 1.00 98.50 105 PHE A CA 1
ATOM 763 C C . PHE A 1 105 ? 11.410 -5.345 -16.383 1.00 98.50 105 PHE A C 1
ATOM 765 O O . PHE A 1 105 ? 10.199 -5.135 -16.420 1.00 98.50 105 PHE A O 1
ATOM 772 N N . LYS A 1 106 ? 11.931 -6.291 -15.607 1.00 98.44 106 LYS A N 1
ATOM 773 C CA . LYS A 1 106 ? 11.149 -7.126 -14.702 1.00 98.44 106 LYS A CA 1
ATOM 774 C C . LYS A 1 106 ? 11.244 -6.596 -13.279 1.00 98.44 106 LYS A C 1
ATOM 776 O O . LYS A 1 106 ? 12.200 -6.911 -12.574 1.00 98.44 106 LYS A O 1
ATOM 781 N N . ASP A 1 107 ? 10.230 -5.861 -12.841 1.00 96.88 107 ASP A N 1
ATOM 782 C CA . ASP A 1 107 ? 10.146 -5.415 -11.448 1.00 96.88 107 ASP A CA 1
ATOM 783 C C . ASP A 1 107 ? 9.823 -6.572 -10.506 1.00 96.88 107 ASP A C 1
ATOM 785 O O . ASP A 1 107 ? 10.380 -6.659 -9.415 1.00 96.88 107 ASP A O 1
ATOM 789 N N . ALA A 1 108 ? 8.967 -7.498 -10.945 1.00 97.44 108 ALA A N 1
ATOM 790 C CA . ALA A 1 108 ? 8.617 -8.682 -10.171 1.00 97.44 108 ALA A CA 1
ATOM 791 C C . ALA A 1 108 ? 8.075 -9.814 -11.057 1.00 97.44 108 ALA A C 1
ATOM 793 O O . ALA A 1 108 ? 7.332 -9.568 -12.006 1.00 97.44 108 ALA A O 1
ATOM 794 N N . GLU A 1 109 ? 8.389 -11.072 -10.745 1.00 97.94 109 GLU A N 1
ATOM 795 C CA . GLU A 1 109 ? 7.668 -12.221 -11.324 1.00 97.94 109 GLU A CA 1
ATOM 796 C C . GLU A 1 109 ? 6.266 -12.354 -10.685 1.00 97.94 109 GLU A C 1
ATOM 798 O O . GLU A 1 109 ? 6.053 -11.800 -9.606 1.00 97.94 109 GLU A O 1
ATOM 803 N N . PRO A 1 110 ? 5.292 -13.061 -11.302 1.00 97.38 1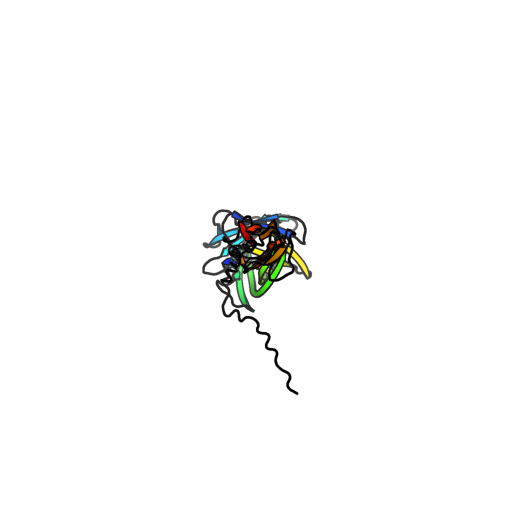10 PRO A N 1
ATOM 804 C CA . PRO A 1 110 ? 3.911 -13.146 -10.792 1.00 97.38 110 PRO A CA 1
ATOM 805 C C . PRO A 1 110 ? 3.806 -13.612 -9.337 1.00 97.38 110 PRO A C 1
ATOM 807 O O . PRO A 1 110 ? 2.915 -13.192 -8.598 1.00 97.38 110 PRO A O 1
ATOM 810 N N . ALA A 1 111 ? 4.730 -14.486 -8.937 1.00 96.81 111 ALA A N 1
ATOM 811 C CA . ALA A 1 111 ? 4.943 -14.873 -7.559 1.00 96.81 111 ALA A CA 1
ATOM 812 C C . ALA A 1 111 ? 6.446 -14.964 -7.277 1.00 96.81 111 ALA A C 1
ATOM 814 O O . ALA A 1 111 ? 7.209 -15.426 -8.129 1.00 96.81 111 ALA A O 1
ATOM 815 N N . MET A 1 112 ? 6.868 -14.530 -6.092 1.00 96.38 112 MET A N 1
ATOM 816 C CA . MET A 1 112 ? 8.275 -14.519 -5.693 1.00 96.38 112 MET A CA 1
ATOM 817 C C . MET A 1 112 ? 8.457 -15.035 -4.270 1.00 96.38 112 MET A C 1
ATOM 819 O O . MET A 1 112 ? 7.726 -14.649 -3.360 1.00 96.38 112 MET A O 1
ATOM 823 N N . ASP A 1 113 ? 9.461 -15.882 -4.068 1.00 96.19 113 ASP A N 1
ATOM 824 C CA . ASP A 1 113 ? 9.916 -16.250 -2.730 1.00 96.19 113 ASP A CA 1
ATOM 825 C C . ASP A 1 113 ? 10.732 -15.108 -2.107 1.00 96.19 113 ASP A C 1
ATOM 827 O O . ASP A 1 113 ? 11.402 -14.337 -2.801 1.00 96.19 113 ASP A O 1
ATOM 831 N N . ILE A 1 114 ? 10.719 -15.014 -0.778 1.00 95.25 114 ILE A N 1
ATOM 832 C CA . ILE A 1 114 ? 11.588 -14.082 -0.051 1.00 95.25 114 ILE A CA 1
ATOM 833 C C . ILE A 1 114 ? 13.056 -14.430 -0.330 1.00 95.25 114 ILE A C 1
ATOM 835 O O . ILE A 1 114 ? 13.478 -15.578 -0.201 1.00 95.25 114 ILE A O 1
ATOM 839 N N . GLY A 1 115 ? 13.837 -13.419 -0.696 1.00 95.38 115 GLY A N 1
ATOM 840 C CA . GLY A 1 115 ? 15.230 -13.522 -1.120 1.00 95.38 115 GLY A CA 1
ATOM 841 C C . GLY A 1 115 ? 15.415 -13.795 -2.615 1.00 95.38 115 GLY A C 1
ATOM 842 O O . GLY A 1 115 ? 16.556 -13.808 -3.075 1.00 95.38 115 GLY A O 1
ATOM 843 N N . ALA A 1 116 ? 14.342 -14.008 -3.386 1.00 96.62 116 ALA A N 1
ATOM 844 C CA . ALA A 1 116 ? 14.449 -14.231 -4.823 1.00 96.62 116 ALA A CA 1
ATOM 845 C C . ALA A 1 116 ? 14.850 -12.947 -5.563 1.00 96.62 116 ALA A C 1
ATOM 847 O O . ALA A 1 116 ? 14.293 -11.873 -5.321 1.00 96.62 116 ALA A O 1
ATOM 848 N N . THR A 1 117 ? 15.774 -13.093 -6.516 1.00 97.81 117 THR A N 1
ATOM 849 C CA . THR A 1 117 ? 16.238 -12.027 -7.410 1.00 97.81 117 THR A CA 1
ATOM 850 C C . THR A 1 117 ? 15.850 -12.342 -8.850 1.00 97.81 117 THR A C 1
ATOM 852 O O . THR A 1 117 ? 16.102 -13.441 -9.346 1.00 97.81 117 THR A O 1
ATOM 855 N N . VAL A 1 118 ? 15.288 -11.356 -9.542 1.00 97.69 118 VAL A N 1
ATOM 856 C CA . VAL A 1 118 ? 14.867 -11.444 -10.941 1.00 97.69 118 VAL A CA 1
ATOM 857 C C . VAL A 1 118 ? 15.771 -10.538 -11.774 1.00 97.69 118 VAL A C 1
ATOM 859 O O . VAL A 1 118 ? 15.728 -9.321 -11.598 1.00 97.69 118 VAL A O 1
ATOM 862 N N . PRO A 1 119 ? 16.618 -11.090 -12.659 1.00 98.25 119 PRO A N 1
ATOM 863 C CA . PRO A 1 119 ? 17.471 -10.286 -13.520 1.00 98.25 119 PRO A CA 1
ATOM 864 C C . PRO A 1 119 ? 16.704 -9.752 -14.735 1.00 98.25 119 PRO A C 1
ATOM 866 O O . PRO A 1 119 ? 15.842 -10.427 -15.305 1.00 98.25 119 PRO A O 1
ATOM 869 N N . SER A 1 120 ? 17.109 -8.568 -15.179 1.00 98.44 120 SER A N 1
ATOM 870 C CA . SER A 1 120 ? 16.594 -7.870 -16.353 1.00 98.44 120 SER A CA 1
ATOM 871 C C . SER A 1 120 ? 17.771 -7.439 -17.222 1.00 98.44 120 SER A C 1
ATOM 873 O O . SER A 1 120 ? 18.738 -6.885 -16.712 1.00 98.44 120 SER A O 1
ATOM 875 N N . SER A 1 121 ? 17.720 -7.684 -18.528 1.00 98.38 121 SER A N 1
ATOM 876 C CA . SER A 1 121 ? 18.720 -7.159 -19.465 1.00 98.38 121 SER A CA 1
ATOM 877 C C . SER A 1 121 ? 18.165 -7.145 -20.880 1.00 98.38 121 SER A C 1
ATOM 879 O O . SER A 1 121 ? 17.351 -8.007 -21.223 1.00 98.38 121 SER A O 1
ATOM 881 N N . GLY A 1 122 ? 18.616 -6.197 -21.695 1.00 98.25 122 GLY A N 1
ATOM 882 C CA . GLY A 1 122 ? 18.127 -6.068 -23.059 1.00 98.25 122 GLY A CA 1
ATOM 883 C C . GLY A 1 122 ? 18.566 -4.791 -23.756 1.00 98.25 122 GLY A C 1
ATOM 884 O O . GLY A 1 122 ? 19.483 -4.092 -23.319 1.00 98.25 122 GLY A O 1
ATOM 885 N N . ALA A 1 123 ? 17.888 -4.504 -24.861 1.00 98.12 123 ALA A N 1
ATOM 886 C CA . ALA A 1 123 ? 18.040 -3.263 -25.596 1.00 98.12 123 ALA A CA 1
ATOM 887 C C . ALA A 1 123 ? 17.191 -2.161 -24.955 1.00 98.12 123 ALA A C 1
ATOM 889 O O . ALA A 1 123 ? 16.061 -2.400 -24.526 1.00 98.12 123 ALA A O 1
ATOM 890 N N . ALA A 1 124 ? 17.733 -0.950 -24.937 1.00 97.44 124 ALA A N 1
ATOM 891 C CA . ALA A 1 124 ? 17.001 0.258 -24.595 1.00 97.44 124 ALA A CA 1
ATOM 892 C C . ALA A 1 124 ? 17.086 1.227 -25.772 1.00 97.44 124 ALA A C 1
ATOM 894 O O . ALA A 1 124 ? 18.162 1.439 -26.315 1.00 97.44 124 ALA A O 1
ATOM 895 N N . ASN A 1 125 ? 15.976 1.825 -26.175 1.00 95.69 125 ASN A N 1
ATOM 896 C CA . ASN A 1 125 ? 15.958 2.828 -27.232 1.00 95.69 125 ASN A CA 1
ATOM 897 C C . ASN A 1 125 ? 15.617 4.176 -26.613 1.00 95.69 125 ASN A C 1
ATOM 899 O O . ASN A 1 125 ? 14.496 4.354 -26.135 1.00 95.69 125 ASN A O 1
ATOM 903 N N . LEU A 1 126 ? 16.583 5.095 -26.617 1.00 93.38 126 LEU A N 1
ATOM 904 C CA . LEU A 1 126 ? 16.401 6.464 -26.147 1.00 93.38 126 LEU A CA 1
ATOM 905 C C . LEU A 1 126 ? 16.033 7.373 -27.319 1.00 93.38 126 LEU A C 1
ATOM 907 O O . LEU A 1 126 ? 16.732 7.411 -28.326 1.00 93.38 126 LEU A O 1
ATOM 911 N N . GLU A 1 127 ? 14.982 8.155 -27.161 1.00 92.88 127 GLU A N 1
ATOM 912 C CA . GLU A 1 127 ? 14.627 9.274 -28.025 1.00 92.88 127 GLU A CA 1
ATOM 913 C C . GLU A 1 127 ? 14.627 10.554 -27.186 1.00 92.88 127 GLU A C 1
ATOM 915 O O . GLU A 1 127 ? 14.162 10.547 -26.049 1.00 92.88 127 GLU A O 1
ATOM 920 N N . TYR A 1 128 ? 15.151 11.658 -27.721 1.00 90.00 128 TYR A N 1
ATOM 921 C CA . TYR A 1 128 ? 15.078 12.957 -27.049 1.00 90.00 128 TYR A CA 1
ATOM 922 C C . TYR A 1 128 ? 14.879 14.093 -28.048 1.00 90.00 128 TYR A C 1
ATOM 924 O O . TYR A 1 128 ? 15.540 14.147 -29.088 1.00 90.00 128 TYR A O 1
ATOM 932 N N . GLY A 1 129 ? 13.966 15.015 -27.743 1.00 84.12 129 GLY A N 1
ATOM 933 C CA . GLY A 1 129 ? 13.756 16.245 -28.515 1.00 84.12 129 GLY A CA 1
ATOM 934 C C . GLY A 1 129 ? 13.548 16.074 -30.027 1.00 84.12 129 GLY A C 1
ATOM 935 O O . GLY A 1 129 ? 13.864 16.994 -30.778 1.00 84.12 129 GLY A O 1
ATOM 936 N N . GLY A 1 130 ? 13.082 14.909 -30.494 1.00 79.56 130 GLY A N 1
ATOM 937 C CA . GLY A 1 130 ? 12.965 14.589 -31.924 1.00 79.56 130 GLY A CA 1
ATOM 938 C C . GLY A 1 130 ? 14.298 14.356 -32.655 1.00 79.56 130 GLY A C 1
ATOM 939 O O . GLY A 1 130 ? 14.334 14.372 -33.883 1.00 79.56 130 GLY A O 1
ATOM 940 N N . SER A 1 131 ? 15.394 14.121 -31.926 1.00 82.56 131 SER A N 1
ATOM 941 C CA . SER A 1 131 ? 16.752 13.913 -32.466 1.00 82.56 131 SER A CA 1
ATOM 942 C C . SER A 1 131 ? 16.976 12.518 -33.072 1.00 82.56 131 SER A C 1
ATOM 944 O O . SER A 1 131 ? 18.102 12.171 -33.427 1.00 82.56 131 SER A O 1
ATOM 946 N N . GLY A 1 132 ? 15.915 11.717 -33.194 1.00 85.56 132 GLY A N 1
ATOM 947 C CA . GLY A 1 132 ? 15.970 10.314 -33.590 1.00 85.56 132 GLY A CA 1
ATOM 948 C C . GLY A 1 132 ? 16.138 9.363 -32.404 1.00 85.56 132 GLY A C 1
ATOM 949 O O . GLY A 1 132 ? 16.137 9.771 -31.243 1.00 85.56 132 GLY A O 1
ATOM 950 N N . THR A 1 133 ? 16.253 8.076 -32.727 1.00 90.94 133 THR A N 1
ATOM 951 C CA . THR A 1 133 ? 16.346 6.983 -31.755 1.00 90.94 133 THR A CA 1
ATOM 952 C C . THR A 1 133 ? 17.784 6.493 -31.631 1.00 90.94 133 THR A C 1
ATOM 954 O O . THR A 1 133 ? 18.428 6.167 -32.630 1.00 90.94 133 THR A O 1
ATOM 957 N N . PHE A 1 134 ? 18.264 6.388 -30.398 1.00 92.62 134 PHE A N 1
ATOM 958 C CA . PHE A 1 134 ? 19.610 5.958 -30.057 1.00 92.62 134 PHE A CA 1
ATOM 959 C C . PHE A 1 134 ? 19.568 4.591 -29.368 1.00 92.62 134 PHE A C 1
ATOM 961 O O . PHE A 1 134 ? 18.952 4.466 -28.304 1.00 92.62 134 PHE A O 1
ATOM 968 N N . PRO A 1 135 ? 20.203 3.562 -29.955 1.00 96.00 135 PRO A N 1
ATOM 969 C CA . PRO A 1 135 ? 20.249 2.240 -29.358 1.00 96.00 135 PRO A CA 1
ATOM 970 C C . PRO A 1 135 ? 21.253 2.213 -28.204 1.00 96.00 135 PRO A C 1
ATOM 972 O O . PRO A 1 135 ? 22.443 2.482 -28.364 1.00 96.00 135 PRO A O 1
ATOM 975 N N . LEU A 1 136 ? 20.754 1.837 -27.040 1.00 96.88 136 LEU A N 1
ATOM 976 C CA . LEU A 1 136 ? 21.477 1.609 -25.801 1.00 96.88 136 LEU A CA 1
ATOM 977 C C . LEU A 1 136 ? 21.224 0.167 -25.336 1.00 96.88 136 LEU A C 1
ATOM 979 O O . LEU A 1 136 ? 20.515 -0.627 -25.960 1.00 96.88 136 LEU A O 1
ATOM 983 N N . SER A 1 137 ? 21.828 -0.192 -24.219 1.00 98.19 137 SER A N 1
ATOM 984 C CA . SER A 1 137 ? 21.585 -1.433 -23.496 1.00 98.19 137 SER A CA 1
ATOM 985 C C . SER A 1 137 ? 21.163 -1.110 -22.075 1.00 98.19 137 SER A C 1
ATOM 987 O O . SER A 1 137 ? 21.512 -0.060 -21.537 1.00 98.19 137 SER A O 1
ATOM 989 N N . TYR A 1 138 ? 20.432 -2.024 -21.456 1.00 98.00 138 TYR A N 1
ATOM 990 C CA . TYR A 1 138 ? 20.142 -1.947 -20.036 1.00 98.00 138 TYR A CA 1
ATOM 991 C C . TYR A 1 138 ? 20.418 -3.289 -19.364 1.00 98.00 138 TYR A C 1
ATOM 993 O O . TYR A 1 138 ? 20.312 -4.354 -19.980 1.00 98.00 138 TYR A O 1
ATOM 1001 N N . THR A 1 139 ? 20.770 -3.237 -18.086 1.00 98.31 139 THR A N 1
ATOM 1002 C CA . THR A 1 139 ? 20.793 -4.405 -17.207 1.00 98.31 139 THR A CA 1
ATOM 1003 C C . THR A 1 139 ? 20.350 -3.999 -15.812 1.00 98.31 139 THR A C 1
ATOM 1005 O O . THR A 1 139 ? 20.501 -2.850 -15.411 1.00 98.31 139 THR A O 1
ATOM 1008 N N . GLY A 1 140 ? 19.811 -4.939 -15.054 1.00 97.50 140 GLY A N 1
ATOM 1009 C CA . GLY A 1 140 ? 19.385 -4.700 -13.691 1.00 97.50 140 GLY A CA 1
ATOM 1010 C C . GLY A 1 140 ? 18.843 -5.944 -13.022 1.00 97.50 140 GLY A C 1
ATOM 1011 O O . GLY A 1 140 ? 18.890 -7.043 -13.580 1.00 97.50 140 GLY A O 1
ATOM 1012 N N . ASN A 1 141 ? 18.356 -5.776 -11.805 1.00 97.81 141 ASN A N 1
ATOM 1013 C CA . ASN A 1 141 ? 17.665 -6.819 -11.078 1.00 97.81 141 ASN A CA 1
ATOM 1014 C C . ASN A 1 141 ? 16.721 -6.236 -10.028 1.00 97.81 141 ASN A C 1
ATOM 1016 O O . ASN A 1 141 ? 16.949 -5.140 -9.519 1.00 97.81 141 ASN A O 1
ATOM 1020 N N . SER A 1 142 ? 15.716 -7.033 -9.684 1.00 98.25 142 SER A N 1
ATOM 1021 C CA . SER A 1 142 ? 14.788 -6.768 -8.590 1.00 98.25 142 SER A CA 1
ATOM 1022 C C . SER A 1 142 ? 14.836 -7.916 -7.599 1.00 98.25 142 SER A C 1
ATOM 1024 O O . SER A 1 142 ? 14.797 -9.080 -7.996 1.00 98.25 142 SER A O 1
ATOM 1026 N N . THR A 1 143 ? 14.941 -7.611 -6.309 1.00 98.12 143 THR A N 1
ATOM 1027 C CA . THR A 1 143 ? 15.010 -8.617 -5.242 1.00 98.12 143 THR A CA 1
ATOM 1028 C C . THR A 1 143 ? 13.910 -8.381 -4.223 1.00 98.12 143 THR A C 1
ATOM 1030 O O . THR A 1 143 ? 13.839 -7.301 -3.636 1.00 98.12 143 THR A O 1
ATOM 1033 N N . LEU A 1 144 ? 13.085 -9.400 -3.978 1.00 97.75 144 LEU A N 1
ATOM 1034 C CA . LEU A 1 144 ? 12.110 -9.385 -2.889 1.00 97.75 144 LEU A CA 1
ATOM 1035 C C . LEU A 1 144 ? 12.836 -9.699 -1.582 1.00 97.75 144 LEU A C 1
ATOM 1037 O O . LEU A 1 144 ? 13.214 -10.838 -1.338 1.00 97.75 144 LEU A O 1
ATOM 1041 N N . VAL A 1 145 ? 13.066 -8.693 -0.746 1.00 97.62 145 VAL A N 1
ATOM 1042 C CA . VAL A 1 145 ? 13.909 -8.825 0.452 1.00 97.62 145 VAL A CA 1
ATOM 1043 C C . VAL A 1 145 ? 13.168 -9.504 1.599 1.00 97.62 145 VAL A C 1
ATOM 1045 O O . VAL A 1 145 ? 13.763 -10.281 2.342 1.00 97.62 145 VAL A O 1
ATOM 1048 N N . GLY A 1 146 ? 11.880 -9.211 1.760 1.00 95.19 146 GLY A N 1
ATOM 1049 C CA . GLY A 1 146 ? 11.062 -9.700 2.867 1.00 95.19 146 GLY A CA 1
ATOM 1050 C C . GLY A 1 146 ? 10.016 -8.673 3.270 1.00 95.19 146 GLY A C 1
ATOM 1051 O O . GLY A 1 146 ? 9.767 -7.730 2.525 1.00 95.19 146 GLY A O 1
ATOM 1052 N N . PHE A 1 147 ? 9.418 -8.846 4.444 1.00 95.25 147 PHE A N 1
ATOM 1053 C CA . PHE A 1 147 ? 8.408 -7.919 4.942 1.00 95.25 147 PHE A CA 1
ATOM 1054 C C . PHE A 1 147 ? 8.965 -6.982 6.007 1.00 95.25 147 PHE A C 1
ATOM 1056 O O . PHE A 1 147 ? 9.856 -7.346 6.776 1.00 95.25 147 PHE A O 1
ATOM 1063 N N . GLU A 1 148 ? 8.415 -5.776 6.050 1.00 96.44 148 GLU A N 1
ATOM 1064 C CA . GLU A 1 148 ? 8.759 -4.732 7.007 1.00 96.44 148 GLU A CA 1
ATOM 1065 C C . GLU A 1 148 ? 7.492 -3.934 7.344 1.00 96.44 148 GLU A C 1
ATOM 1067 O O . GLU A 1 148 ? 6.737 -3.547 6.450 1.00 96.44 148 GLU A O 1
ATOM 1072 N N . THR A 1 149 ? 7.241 -3.683 8.628 1.00 94.38 149 THR A N 1
ATOM 1073 C CA . THR A 1 149 ? 6.160 -2.785 9.048 1.00 94.38 149 THR A CA 1
ATOM 1074 C C . THR A 1 149 ? 6.663 -1.345 8.975 1.00 94.38 149 THR A C 1
ATOM 1076 O O . THR A 1 149 ? 7.638 -0.989 9.637 1.00 94.38 149 THR A O 1
ATOM 1079 N N . ILE A 1 150 ? 6.003 -0.514 8.170 1.00 95.44 150 ILE A N 1
ATOM 1080 C CA . ILE A 1 150 ? 6.409 0.862 7.877 1.00 95.44 150 ILE A CA 1
ATOM 1081 C C . ILE A 1 150 ? 5.357 1.843 8.380 1.00 95.44 150 ILE A C 1
ATOM 1083 O O . ILE A 1 150 ? 4.179 1.726 8.052 1.00 95.44 150 ILE A O 1
ATOM 1087 N N . THR A 1 151 ? 5.801 2.850 9.132 1.00 94.94 151 THR A N 1
ATOM 1088 C CA . THR A 1 151 ? 4.977 3.991 9.542 1.00 94.94 151 THR A CA 1
ATOM 1089 C C . THR A 1 151 ? 5.342 5.224 8.717 1.00 94.94 151 THR A C 1
ATOM 1091 O O . THR A 1 151 ? 6.497 5.648 8.687 1.00 94.94 151 THR A O 1
ATOM 1094 N N . VAL A 1 152 ? 4.337 5.806 8.070 1.00 96.00 152 VAL A N 1
ATOM 1095 C CA . VAL A 1 152 ? 4.371 7.050 7.282 1.00 96.00 152 VAL A CA 1
ATOM 1096 C C . VAL A 1 152 ? 3.216 7.958 7.730 1.00 96.00 152 VAL A C 1
ATOM 1098 O O . VAL A 1 152 ? 2.384 7.516 8.527 1.00 96.00 152 VAL A O 1
ATOM 1101 N N . PRO A 1 153 ? 3.115 9.217 7.260 1.00 95.12 153 PRO A N 1
ATOM 1102 C CA . PRO A 1 153 ? 1.991 10.083 7.622 1.00 95.12 153 PRO A CA 1
ATOM 1103 C C . PRO A 1 153 ? 0.611 9.482 7.317 1.00 95.12 153 PRO A C 1
ATOM 1105 O O . PRO A 1 153 ? -0.308 9.677 8.109 1.00 95.12 153 PRO A O 1
ATOM 1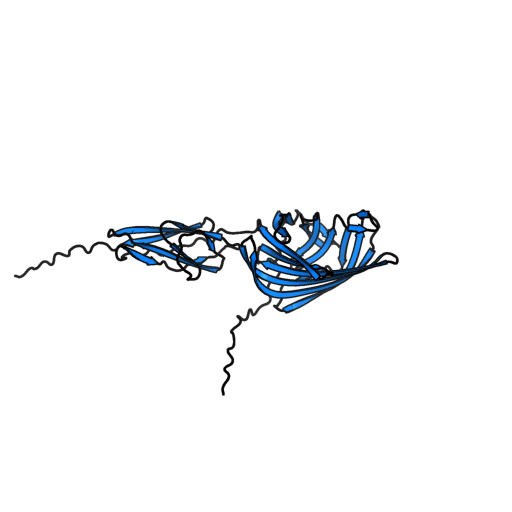108 N N . ALA A 1 154 ? 0.482 8.700 6.238 1.00 93.81 154 ALA A N 1
ATOM 1109 C CA . ALA A 1 154 ? -0.754 7.989 5.906 1.00 93.81 154 ALA A CA 1
ATOM 1110 C C . ALA A 1 154 ? -1.144 6.878 6.902 1.00 93.81 154 ALA A C 1
ATOM 1112 O O . ALA A 1 154 ? -2.279 6.408 6.885 1.00 93.81 154 ALA A O 1
ATOM 1113 N N . GLY A 1 155 ? -0.221 6.418 7.755 1.00 91.19 155 GLY A N 1
ATOM 1114 C CA . GLY A 1 155 ? -0.481 5.342 8.706 1.00 91.19 155 GLY A CA 1
ATOM 1115 C C . GLY A 1 155 ? 0.653 4.329 8.846 1.00 91.19 155 GLY A C 1
ATOM 1116 O O . GLY A 1 155 ? 1.786 4.562 8.434 1.00 91.19 155 GLY A O 1
ATOM 1117 N N . THR A 1 156 ? 0.345 3.192 9.477 1.00 91.31 156 THR A N 1
ATOM 1118 C CA . THR A 1 156 ? 1.271 2.060 9.632 1.00 91.31 156 THR A CA 1
ATOM 1119 C C . THR A 1 156 ? 0.791 0.876 8.806 1.00 91.31 156 THR A C 1
ATOM 1121 O O . THR A 1 156 ? -0.349 0.444 8.970 1.00 91.31 156 THR A O 1
ATOM 1124 N N . PHE A 1 157 ? 1.671 0.357 7.953 1.00 91.19 157 PHE A N 1
ATOM 1125 C CA . PHE A 1 157 ? 1.374 -0.681 6.973 1.00 91.19 157 PHE A CA 1
ATOM 1126 C C . PHE A 1 157 ? 2.369 -1.835 7.093 1.00 91.19 157 PHE A C 1
ATOM 1128 O O . PHE A 1 157 ? 3.569 -1.603 7.246 1.00 91.19 157 PHE A O 1
ATOM 1135 N N . ASP A 1 158 ? 1.887 -3.068 6.963 1.00 91.88 158 ASP A N 1
ATOM 1136 C CA . ASP A 1 158 ? 2.753 -4.218 6.709 1.00 91.88 158 ASP A CA 1
ATOM 1137 C C . ASP A 1 158 ? 3.076 -4.258 5.216 1.00 91.88 158 ASP A C 1
ATOM 1139 O O . ASP A 1 158 ? 2.183 -4.336 4.371 1.00 91.88 158 ASP A O 1
ATOM 1143 N N . THR A 1 159 ? 4.360 -4.147 4.886 1.00 96.12 159 THR A N 1
ATOM 1144 C CA . THR A 1 159 ? 4.820 -3.979 3.505 1.00 96.12 159 THR A CA 1
ATOM 1145 C C . THR A 1 159 ? 5.762 -5.094 3.090 1.00 96.12 159 THR A C 1
ATOM 1147 O O . THR A 1 159 ? 6.459 -5.666 3.929 1.00 96.12 159 THR A O 1
ATOM 1150 N N . VAL A 1 160 ? 5.833 -5.365 1.789 1.00 97.19 160 VAL A N 1
ATOM 1151 C CA . VAL A 1 160 ? 6.966 -6.070 1.187 1.00 97.19 160 VAL A CA 1
ATOM 1152 C C . VAL A 1 160 ? 8.039 -5.065 0.798 1.00 97.19 160 VAL A C 1
ATOM 1154 O O . VAL A 1 160 ? 7.750 -4.018 0.221 1.00 97.19 160 VAL A O 1
ATOM 1157 N N . LYS A 1 161 ? 9.289 -5.399 1.097 1.00 98.19 161 LYS A N 1
ATOM 1158 C CA . LYS A 1 161 ? 10.469 -4.628 0.727 1.00 98.19 161 LYS A CA 1
ATOM 1159 C C . LYS A 1 161 ? 11.094 -5.209 -0.530 1.00 98.19 161 LYS A C 1
ATOM 1161 O O . LYS A 1 161 ? 11.482 -6.379 -0.544 1.00 98.19 161 LYS A O 1
ATOM 1166 N N . VAL A 1 162 ? 11.254 -4.381 -1.553 1.00 97.94 162 VAL A N 1
ATOM 1167 C CA . VAL A 1 162 ? 11.876 -4.747 -2.828 1.00 97.94 162 VAL A CA 1
ATOM 1168 C C . VAL A 1 162 ? 13.047 -3.815 -3.091 1.00 97.94 162 VAL A C 1
ATOM 1170 O O . VAL A 1 162 ? 12.914 -2.603 -2.968 1.00 97.94 162 VAL A O 1
ATOM 1173 N N . THR A 1 163 ? 14.204 -4.367 -3.444 1.00 97.88 163 THR A N 1
ATOM 1174 C CA . THR A 1 163 ? 15.346 -3.574 -3.922 1.00 97.88 163 THR A CA 1
ATOM 1175 C C . THR A 1 163 ? 15.463 -3.734 -5.424 1.00 97.88 163 THR A C 1
ATOM 1177 O O . THR A 1 163 ? 15.521 -4.867 -5.904 1.00 97.88 163 THR A O 1
ATOM 1180 N N . VAL A 1 164 ? 15.553 -2.623 -6.140 1.00 97.19 164 VAL A N 1
ATOM 1181 C CA . VAL A 1 164 ? 15.729 -2.582 -7.588 1.00 97.19 164 VAL A CA 1
ATOM 1182 C C . VAL A 1 164 ? 17.033 -1.871 -7.896 1.00 97.19 164 VAL A C 1
ATOM 1184 O O . VAL A 1 164 ? 17.305 -0.785 -7.391 1.00 97.19 164 VAL A O 1
ATOM 1187 N N . TRP A 1 165 ? 17.858 -2.499 -8.721 1.00 94.81 165 TRP A N 1
ATOM 1188 C CA . TRP A 1 165 ? 19.032 -1.873 -9.306 1.00 94.81 165 TRP A CA 1
ATOM 1189 C C . TRP A 1 165 ? 18.920 -1.937 -10.819 1.00 94.81 165 TRP A C 1
ATOM 1191 O O . TRP A 1 165 ? 18.597 -2.987 -11.378 1.00 94.81 165 TRP A O 1
ATOM 1201 N N . SER A 1 166 ? 19.232 -0.837 -11.490 1.00 93.44 166 SER A N 1
ATOM 1202 C CA . SER A 1 166 ? 19.261 -0.782 -12.945 1.00 93.44 166 SER A CA 1
ATOM 1203 C C . SER A 1 166 ? 20.405 0.092 -13.434 1.00 93.44 166 SER A C 1
ATOM 1205 O O . SER A 1 166 ? 20.901 0.980 -12.740 1.00 93.44 166 SER A O 1
ATOM 1207 N N . THR A 1 167 ? 20.850 -0.187 -14.652 1.00 94.38 167 THR A N 1
ATOM 1208 C CA . THR A 1 167 ? 21.754 0.666 -15.405 1.00 94.38 167 THR A CA 1
ATOM 1209 C C . THR A 1 167 ? 21.353 0.675 -16.870 1.00 94.38 167 THR A C 1
ATOM 1211 O O . THR A 1 167 ? 21.009 -0.366 -17.433 1.00 94.38 167 THR A O 1
ATOM 1214 N N . VAL A 1 168 ? 21.418 1.850 -17.484 1.00 94.25 168 VAL A N 1
ATOM 1215 C CA . VAL A 1 168 ? 21.276 2.063 -18.924 1.00 94.25 168 VAL A CA 1
ATOM 1216 C C . VAL A 1 168 ? 22.594 2.616 -19.430 1.00 94.25 168 VAL A C 1
ATOM 1218 O O . VAL A 1 168 ? 23.141 3.551 -18.846 1.00 94.25 168 VAL A O 1
ATOM 1221 N N . TYR A 1 169 ? 23.120 2.041 -20.506 1.00 95.56 169 TYR A N 1
ATOM 1222 C CA . TYR A 1 169 ? 24.437 2.384 -21.018 1.00 95.56 169 TYR A CA 1
ATOM 1223 C C . TYR A 1 169 ? 24.560 2.167 -22.526 1.00 95.56 169 TYR A C 1
ATOM 1225 O O . TYR A 1 169 ? 23.868 1.340 -23.114 1.00 95.56 169 TYR A O 1
ATOM 1233 N N . GLY A 1 170 ? 25.464 2.895 -23.172 1.00 95.25 170 GLY A N 1
ATOM 1234 C CA . GLY A 1 170 ? 25.721 2.764 -24.604 1.00 95.25 170 GLY A CA 1
ATOM 1235 C C . GLY A 1 170 ? 26.334 4.023 -25.198 1.00 95.25 170 GLY A C 1
ATOM 1236 O O . GLY A 1 170 ? 26.798 4.896 -24.471 1.00 95.25 170 GLY A O 1
ATOM 1237 N N . TYR A 1 171 ? 26.347 4.110 -26.527 1.00 91.50 171 TYR A N 1
ATOM 1238 C CA . TYR A 1 171 ? 26.929 5.244 -27.239 1.00 91.50 171 TYR A CA 1
ATOM 1239 C C . TYR A 1 171 ? 25.866 6.068 -27.960 1.00 91.50 171 TYR A C 1
ATOM 1241 O O . TYR A 1 171 ? 25.017 5.522 -28.662 1.00 91.50 171 TYR A O 1
ATOM 1249 N N . ILE A 1 172 ? 25.985 7.390 -27.856 1.00 85.19 172 ILE A N 1
ATOM 1250 C CA . ILE A 1 172 ? 25.297 8.352 -28.718 1.00 85.19 172 ILE A CA 1
ATOM 1251 C C . ILE A 1 172 ? 26.360 9.044 -29.563 1.00 85.19 172 ILE A C 1
ATOM 1253 O O . ILE A 1 172 ? 27.163 9.836 -29.073 1.00 85.19 172 ILE A O 1
ATOM 1257 N N . GLY A 1 173 ? 26.419 8.686 -30.847 1.00 85.81 173 GLY A N 1
ATOM 1258 C CA . GLY A 1 173 ? 27.548 9.067 -31.692 1.00 85.81 173 GLY A CA 1
ATOM 1259 C C . GLY A 1 173 ? 28.856 8.513 -31.118 1.00 85.81 173 GLY A C 1
ATOM 1260 O O . GLY A 1 173 ? 29.056 7.302 -31.085 1.00 85.81 173 GLY A O 1
ATOM 1261 N N . THR A 1 174 ? 29.746 9.397 -30.668 1.00 87.56 174 THR A N 1
ATOM 1262 C CA . THR A 1 174 ? 31.030 9.033 -30.041 1.00 87.56 174 THR A CA 1
ATOM 1263 C C . THR A 1 174 ? 31.025 9.136 -28.517 1.00 87.56 174 THR A C 1
ATOM 1265 O O . THR A 1 174 ? 32.018 8.782 -27.884 1.00 87.56 174 THR A O 1
ATOM 1268 N N . GLU A 1 175 ? 29.948 9.637 -27.916 1.00 88.12 175 GLU A N 1
ATOM 1269 C CA . GLU A 1 175 ? 29.855 9.844 -26.473 1.00 88.12 175 GLU A CA 1
ATOM 1270 C C . GLU A 1 175 ? 29.297 8.598 -25.795 1.00 88.12 175 GLU A C 1
ATOM 1272 O O . GLU A 1 175 ? 28.277 8.055 -26.219 1.00 88.12 175 GLU A O 1
ATOM 1277 N N . TYR A 1 176 ? 29.978 8.136 -24.746 1.00 89.69 176 TYR A N 1
ATOM 1278 C CA . TYR A 1 176 ? 29.492 7.037 -23.922 1.00 89.69 176 TYR A CA 1
ATOM 1279 C C . TYR A 1 176 ? 28.589 7.581 -22.821 1.00 89.69 176 TYR A C 1
ATOM 1281 O O . TYR A 1 176 ? 29.004 8.432 -22.034 1.00 89.69 176 TYR A O 1
ATOM 1289 N N . LEU A 1 177 ? 27.378 7.049 -22.746 1.00 87.00 177 LEU A N 1
ATOM 1290 C CA . LEU A 1 177 ? 26.426 7.317 -21.685 1.00 87.00 177 LEU A CA 1
ATOM 1291 C C . LEU A 1 177 ? 26.309 6.092 -20.789 1.00 87.00 177 LEU A C 1
ATOM 1293 O O . LEU A 1 177 ? 26.277 4.957 -21.263 1.00 87.00 177 LEU A O 1
ATOM 1297 N N . SER A 1 178 ? 26.230 6.337 -19.487 1.00 88.88 178 SER A N 1
ATOM 1298 C CA . SER A 1 178 ? 25.897 5.333 -18.486 1.00 88.88 178 SER A CA 1
ATOM 1299 C C . SER A 1 178 ? 25.202 6.023 -17.324 1.00 88.88 178 SER A C 1
ATOM 1301 O O . SER A 1 178 ? 25.728 6.992 -16.782 1.00 88.88 178 SER A O 1
ATOM 1303 N N . GLY A 1 179 ? 24.048 5.506 -16.924 1.00 85.25 179 GLY A N 1
ATOM 1304 C CA . GLY A 1 179 ? 23.318 5.948 -15.743 1.00 85.25 179 GLY A CA 1
ATOM 1305 C C . GLY A 1 179 ? 22.839 4.733 -14.971 1.00 85.25 179 GLY A C 1
ATOM 1306 O O . GLY A 1 179 ? 22.225 3.850 -15.561 1.00 85.25 179 GLY A O 1
ATOM 1307 N N . SER A 1 180 ? 23.142 4.679 -13.676 1.00 87.38 180 SER A N 1
ATOM 1308 C CA . SER A 1 180 ? 22.718 3.596 -12.790 1.00 87.38 180 SER A CA 1
ATOM 1309 C C . SER A 1 180 ? 21.971 4.140 -11.585 1.00 87.38 180 SER A C 1
ATOM 1311 O O . SER A 1 180 ? 22.390 5.154 -11.027 1.00 87.38 180 SER A O 1
ATOM 1313 N N . GLY A 1 181 ? 20.938 3.428 -11.148 1.00 85.81 181 GLY A N 1
ATOM 1314 C CA . GLY A 1 181 ? 20.158 3.757 -9.962 1.00 85.81 181 GLY A CA 1
ATOM 1315 C C . GLY A 1 181 ? 19.980 2.546 -9.058 1.00 85.81 181 GLY A C 1
ATOM 1316 O O . GLY A 1 181 ? 19.985 1.401 -9.517 1.00 85.81 181 GLY A O 1
ATOM 1317 N N . MET A 1 182 ? 19.835 2.808 -7.761 1.00 91.81 182 MET A N 1
ATOM 1318 C CA . MET A 1 182 ? 19.351 1.826 -6.800 1.00 91.81 182 MET A CA 1
ATOM 1319 C C . MET A 1 182 ? 18.168 2.422 -6.050 1.00 91.81 182 MET A C 1
ATOM 1321 O O . MET A 1 182 ? 18.291 3.483 -5.435 1.00 91.81 182 MET A O 1
ATOM 1325 N N . THR A 1 183 ? 17.059 1.699 -6.062 1.00 96.06 183 THR A N 1
ATOM 1326 C CA . THR A 1 183 ? 15.815 2.099 -5.421 1.00 96.06 183 THR A CA 1
ATOM 1327 C C . THR A 1 183 ? 15.337 0.999 -4.487 1.00 96.06 183 THR A C 1
ATOM 1329 O O . THR A 1 183 ? 15.495 -0.191 -4.761 1.00 96.06 183 THR A O 1
ATOM 1332 N N . ILE A 1 184 ? 14.766 1.389 -3.355 1.00 97.94 184 ILE A N 1
ATOM 1333 C CA . ILE A 1 184 ? 14.099 0.485 -2.425 1.00 97.94 184 ILE A CA 1
ATOM 1334 C C . ILE A 1 184 ? 12.638 0.891 -2.334 1.00 97.94 184 ILE A C 1
ATOM 1336 O O . ILE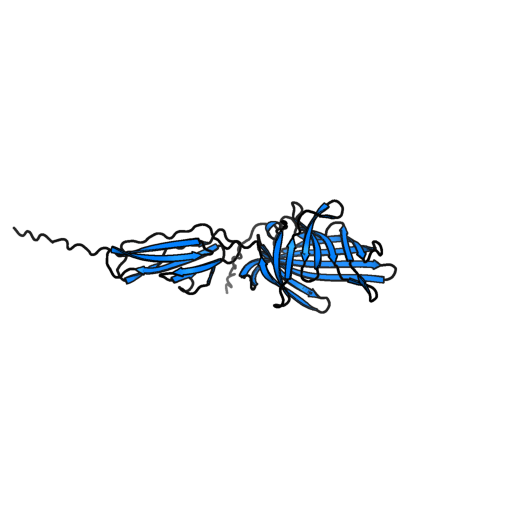 A 1 184 ? 12.340 2.031 -1.989 1.00 97.94 184 ILE A O 1
ATOM 1340 N N . TYR A 1 185 ? 11.748 -0.059 -2.584 1.00 98.12 185 TYR A N 1
ATOM 1341 C CA . TYR A 1 185 ? 10.309 0.100 -2.459 1.00 98.12 185 TYR A CA 1
ATOM 1342 C C . TYR A 1 185 ? 9.797 -0.664 -1.242 1.00 98.12 185 TYR A C 1
ATOM 1344 O O . TYR A 1 185 ? 10.212 -1.796 -0.989 1.00 98.12 185 TYR A O 1
ATOM 1352 N N . TRP A 1 186 ? 8.859 -0.062 -0.522 1.00 98.56 186 TRP A N 1
ATOM 1353 C CA . TRP A 1 186 ? 8.019 -0.728 0.466 1.00 98.56 186 TRP A CA 1
ATOM 1354 C C . TRP A 1 186 ? 6.582 -0.642 -0.019 1.00 98.56 186 TRP A C 1
ATOM 1356 O O . TRP A 1 186 ? 6.022 0.454 -0.086 1.00 98.56 186 TRP A O 1
ATOM 1366 N N . LEU A 1 187 ? 6.003 -1.782 -0.387 1.00 97.94 187 LEU A N 1
ATOM 1367 C CA . LEU A 1 187 ? 4.670 -1.850 -0.976 1.00 97.94 187 LEU A CA 1
ATOM 1368 C C . LEU A 1 187 ? 3.705 -2.561 -0.030 1.00 97.94 187 LEU A C 1
ATOM 1370 O O . LEU A 1 187 ? 4.021 -3.636 0.476 1.00 97.94 187 LEU A O 1
ATOM 1374 N N . ALA A 1 188 ? 2.531 -1.984 0.199 1.00 96.19 188 ALA A N 1
ATOM 1375 C CA . ALA A 1 188 ? 1.442 -2.626 0.928 1.00 96.19 188 ALA A CA 1
ATOM 1376 C C . ALA A 1 188 ? 0.462 -3.284 -0.049 1.00 96.19 188 ALA A C 1
ATOM 1378 O O . ALA A 1 188 ? 0.188 -2.758 -1.128 1.00 96.19 188 ALA A O 1
ATOM 1379 N N . GLU A 1 189 ? -0.075 -4.439 0.333 1.00 94.25 189 GLU A N 1
ATOM 1380 C CA . GLU A 1 189 ? -1.052 -5.161 -0.479 1.00 94.25 189 GLU A CA 1
ATOM 1381 C C . GLU A 1 189 ? -2.321 -4.318 -0.677 1.00 94.25 189 GLU A C 1
ATOM 1383 O O . GLU A 1 189 ? -2.825 -3.709 0.265 1.00 94.25 189 GLU A O 1
ATOM 1388 N N . GLY A 1 190 ? -2.827 -4.243 -1.909 1.00 93.75 190 GLY A N 1
ATOM 1389 C CA . GLY A 1 190 ? -4.034 -3.491 -2.261 1.00 93.75 190 GLY A CA 1
ATOM 1390 C C . GLY A 1 190 ? -3.866 -1.970 -2.277 1.00 93.75 190 GLY A C 1
ATOM 1391 O O . GLY A 1 190 ? -4.727 -1.290 -2.826 1.00 93.75 190 GLY A O 1
ATOM 1392 N N . ILE A 1 191 ? -2.765 -1.446 -1.732 1.00 95.69 191 ILE A N 1
ATOM 1393 C CA . ILE A 1 191 ? -2.433 -0.018 -1.731 1.00 95.69 191 ILE A CA 1
ATOM 1394 C C . ILE A 1 191 ? -1.331 0.280 -2.735 1.00 95.69 191 ILE A C 1
ATOM 1396 O O . ILE A 1 191 ? -1.462 1.221 -3.496 1.00 95.69 191 ILE A O 1
ATOM 1400 N N . GLY A 1 192 ? -0.257 -0.500 -2.782 1.00 96.06 192 GLY A N 1
ATOM 1401 C CA . GLY A 1 192 ? 0.918 -0.182 -3.585 1.00 96.06 192 GLY A CA 1
ATOM 1402 C C . GLY A 1 192 ? 2.014 0.510 -2.787 1.00 96.06 192 GLY A C 1
ATOM 1403 O O . GLY A 1 192 ? 2.245 0.184 -1.623 1.00 96.06 192 GLY A O 1
ATOM 1404 N N . LEU A 1 193 ? 2.735 1.431 -3.422 1.00 97.00 193 LEU A N 1
ATOM 1405 C CA . LEU A 1 193 ? 3.939 2.040 -2.868 1.00 97.00 193 LEU A CA 1
ATOM 1406 C C . LEU A 1 193 ? 3.633 2.906 -1.628 1.00 97.00 193 LEU A C 1
ATOM 1408 O O . LEU A 1 193 ? 2.974 3.940 -1.713 1.00 97.00 193 LEU A O 1
ATOM 1412 N N . VAL A 1 194 ? 4.143 2.495 -0.466 1.00 98.06 194 VAL A N 1
ATOM 1413 C CA . VAL A 1 194 ? 4.026 3.210 0.821 1.00 98.06 194 VAL A CA 1
ATOM 1414 C C . VAL A 1 194 ? 5.241 4.101 1.066 1.00 98.06 194 VAL A C 1
ATOM 1416 O O . VAL A 1 194 ? 5.125 5.201 1.614 1.00 98.06 194 VAL A O 1
ATOM 1419 N N . LYS A 1 195 ? 6.423 3.618 0.678 1.00 98.50 195 LYS A N 1
ATOM 1420 C CA . LYS A 1 195 ? 7.684 4.341 0.810 1.00 98.50 195 LYS A CA 1
ATOM 1421 C C . LYS A 1 195 ? 8.641 3.948 -0.304 1.00 98.50 195 LYS A C 1
ATOM 1423 O O . LYS A 1 195 ? 8.751 2.769 -0.630 1.00 98.50 195 LYS A O 1
ATOM 1428 N N . GLU A 1 196 ? 9.384 4.922 -0.801 1.00 98.00 196 GLU A N 1
ATOM 1429 C CA . GLU A 1 196 ? 10.491 4.732 -1.734 1.00 98.00 196 GLU A CA 1
ATOM 1430 C C . GLU A 1 196 ? 11.750 5.401 -1.189 1.00 98.00 196 GLU A C 1
ATOM 1432 O O . GLU A 1 196 ? 11.683 6.460 -0.563 1.00 98.00 196 GLU A O 1
ATOM 1437 N N . VAL A 1 197 ? 12.905 4.778 -1.409 1.00 97.94 197 VAL A N 1
ATOM 1438 C CA . VAL A 1 197 ? 14.212 5.385 -1.152 1.00 97.94 197 VAL A CA 1
ATOM 1439 C C . VAL A 1 197 ? 15.098 5.171 -2.366 1.00 97.94 197 VAL A C 1
ATOM 1441 O O . VAL A 1 197 ? 15.462 4.037 -2.673 1.00 97.94 197 VAL A O 1
ATOM 1444 N N . ILE A 1 198 ? 15.490 6.264 -3.009 1.00 94.19 198 ILE A N 1
ATOM 1445 C CA . ILE A 1 198 ? 16.448 6.273 -4.114 1.00 94.19 198 ILE A CA 1
ATOM 1446 C C . ILE A 1 198 ? 17.817 6.619 -3.544 1.00 94.19 198 ILE A C 1
ATOM 1448 O O . ILE A 1 198 ? 17.947 7.597 -2.810 1.00 94.19 198 ILE A O 1
ATOM 1452 N N . THR A 1 199 ? 18.838 5.830 -3.875 1.00 91.94 199 THR A N 1
ATOM 1453 C CA . THR A 1 199 ? 20.241 6.163 -3.592 1.00 91.94 199 THR A CA 1
ATOM 1454 C C . THR A 1 199 ? 20.898 6.676 -4.864 1.00 91.94 199 THR A C 1
ATOM 1456 O O . THR A 1 199 ? 21.014 5.946 -5.851 1.00 91.94 199 THR A O 1
ATOM 1459 N N . HIS A 1 200 ? 21.338 7.929 -4.828 1.00 85.06 200 HIS A N 1
ATOM 1460 C CA . HIS A 1 200 ? 22.007 8.589 -5.943 1.00 85.06 200 HIS A CA 1
ATOM 1461 C C . HIS A 1 200 ? 23.481 8.186 -6.015 1.00 85.06 200 HIS A C 1
ATOM 1463 O O . HIS A 1 200 ? 24.066 7.671 -5.059 1.00 85.06 200 HIS A O 1
ATOM 1469 N N . SER A 1 201 ? 24.120 8.445 -7.156 1.00 78.06 201 SER A N 1
ATOM 1470 C CA . SER A 1 201 ? 25.528 8.090 -7.388 1.00 78.06 201 SER A CA 1
ATOM 1471 C C . SER A 1 201 ? 26.516 8.799 -6.454 1.00 78.06 201 SER A C 1
ATOM 1473 O O . SER A 1 201 ? 27.639 8.331 -6.284 1.00 78.06 201 SER A O 1
ATOM 1475 N N . ASP A 1 202 ? 26.119 9.926 -5.862 1.00 84.06 202 ASP A N 1
ATOM 1476 C CA . ASP A 1 202 ? 26.904 10.668 -4.868 1.00 84.06 202 ASP A CA 1
ATOM 1477 C C . ASP A 1 202 ? 26.720 10.142 -3.429 1.00 84.06 202 ASP A C 1
ATOM 1479 O O . ASP A 1 202 ? 27.327 10.664 -2.493 1.00 84.06 202 ASP A O 1
ATOM 1483 N N . GLY A 1 203 ? 25.907 9.094 -3.247 1.00 85.12 203 GLY A N 1
ATOM 1484 C CA . GLY A 1 203 ? 25.597 8.481 -1.957 1.00 85.12 203 GLY A CA 1
ATOM 1485 C C . GLY A 1 203 ? 24.501 9.195 -1.167 1.00 85.12 203 GLY A C 1
ATOM 1486 O O . GLY A 1 203 ? 24.152 8.732 -0.080 1.00 85.12 203 GLY A O 1
ATOM 1487 N N . THR A 1 204 ? 23.946 10.297 -1.681 1.00 92.06 204 THR A N 1
ATOM 1488 C CA . THR A 1 204 ? 22.757 10.912 -1.088 1.00 92.06 204 THR A CA 1
ATOM 1489 C C . THR A 1 204 ? 21.524 10.053 -1.345 1.00 92.06 204 THR A C 1
ATOM 1491 O O . THR A 1 204 ? 21.487 9.228 -2.261 1.00 92.06 204 THR A O 1
ATOM 1494 N N . THR A 1 205 ? 20.497 10.240 -0.519 1.00 94.75 205 THR A N 1
ATOM 1495 C CA . THR A 1 205 ? 19.222 9.544 -0.676 1.00 94.75 205 THR A CA 1
ATOM 1496 C C . THR A 1 205 ? 18.082 10.528 -0.818 1.00 94.75 205 THR A C 1
ATOM 1498 O O . THR A 1 205 ? 18.041 11.518 -0.089 1.00 94.75 205 THR A O 1
ATOM 1501 N N . THR A 1 206 ? 17.124 10.203 -1.675 1.00 95.25 206 THR A N 1
ATOM 1502 C CA . THR A 1 206 ? 15.808 10.846 -1.701 1.00 95.25 206 THR A CA 1
ATOM 1503 C C . THR A 1 206 ? 14.775 9.848 -1.205 1.00 95.25 206 THR A C 1
ATOM 1505 O O . THR A 1 206 ? 14.789 8.690 -1.618 1.00 95.25 206 THR A O 1
ATOM 1508 N N . THR A 1 207 ? 13.918 10.277 -0.282 1.00 97.75 207 THR A N 1
ATOM 1509 C CA . THR A 1 207 ? 12.867 9.445 0.307 1.00 97.75 207 THR A CA 1
ATOM 1510 C C . THR A 1 207 ? 11.494 9.986 -0.048 1.00 97.75 207 THR A C 1
ATOM 1512 O O . THR A 1 207 ? 11.203 11.150 0.215 1.00 97.75 207 THR A O 1
ATOM 1515 N N . TYR A 1 208 ? 10.616 9.115 -0.527 1.00 97.75 208 TYR A N 1
ATOM 1516 C CA . TYR A 1 208 ? 9.208 9.419 -0.741 1.00 97.75 208 TYR A CA 1
ATOM 1517 C C . TYR A 1 208 ? 8.352 8.646 0.252 1.00 97.75 208 TYR A C 1
ATOM 1519 O O . TYR A 1 208 ? 8.599 7.467 0.514 1.00 97.75 208 TYR A O 1
ATOM 1527 N N . THR A 1 209 ? 7.364 9.311 0.848 1.00 98.31 209 THR A N 1
ATOM 1528 C CA . THR A 1 209 ? 6.470 8.700 1.847 1.00 98.31 209 THR A CA 1
ATOM 1529 C C . THR A 1 209 ? 5.019 9.010 1.547 1.00 98.31 209 THR A C 1
ATOM 1531 O O . THR A 1 209 ? 4.688 10.150 1.217 1.00 98.31 209 THR A O 1
ATOM 1534 N N . LEU A 1 210 ? 4.169 7.990 1.660 1.00 98.19 210 LEU A N 1
ATOM 1535 C CA . LEU A 1 210 ? 2.744 8.098 1.387 1.00 98.19 210 LEU A CA 1
ATOM 1536 C C . LEU A 1 210 ? 2.058 9.013 2.408 1.00 98.19 210 LEU A C 1
ATOM 1538 O O . LEU A 1 210 ? 2.192 8.837 3.625 1.00 98.19 210 LEU A O 1
ATOM 1542 N N . LEU A 1 211 ? 1.313 9.979 1.883 1.00 97.00 211 LEU A N 1
ATOM 1543 C CA . LEU A 1 211 ? 0.448 10.882 2.634 1.00 97.00 211 LEU A CA 1
ATOM 1544 C C . LEU A 1 211 ? -1.014 10.445 2.558 1.00 97.00 211 LEU A C 1
ATOM 1546 O O . LEU A 1 211 ? -1.692 10.468 3.580 1.00 97.00 211 LEU A O 1
ATOM 1550 N N . ASP A 1 212 ? -1.481 10.054 1.369 1.00 96.56 212 ASP A N 1
ATOM 1551 C CA . ASP A 1 212 ? -2.873 9.659 1.134 1.00 96.56 212 ASP A CA 1
ATOM 1552 C C . ASP A 1 212 ? -3.033 8.818 -0.145 1.00 96.56 212 ASP A C 1
ATOM 1554 O O . ASP A 1 212 ? -2.179 8.877 -1.032 1.00 96.56 212 ASP A O 1
ATOM 1558 N N . SER A 1 213 ? -4.127 8.062 -0.267 1.00 97.25 213 SER A N 1
ATOM 1559 C CA . SER A 1 213 ? -4.507 7.340 -1.488 1.00 97.25 213 SER A CA 1
ATOM 1560 C C . SER A 1 213 ? -6.018 7.125 -1.568 1.00 97.25 213 SER A C 1
ATOM 1562 O O . SER A 1 213 ? -6.677 6.853 -0.566 1.00 97.25 213 SER A O 1
ATOM 1564 N N . ASN A 1 214 ? -6.571 7.139 -2.785 1.00 95.75 214 ASN A N 1
ATOM 1565 C CA . ASN A 1 214 ? -7.975 6.781 -3.009 1.00 95.75 214 ASN A CA 1
ATOM 1566 C C . ASN A 1 214 ? -8.269 5.272 -2.895 1.00 95.75 214 ASN A C 1
ATOM 1568 O O . ASN A 1 214 ? -9.414 4.862 -3.077 1.00 95.75 214 ASN A O 1
ATOM 1572 N N . LEU A 1 215 ? -7.256 4.455 -2.596 1.00 95.00 215 LEU A N 1
ATOM 1573 C CA . LEU A 1 215 ? -7.389 3.020 -2.340 1.00 95.00 215 LEU A CA 1
ATOM 1574 C C . LEU A 1 215 ? -7.629 2.680 -0.866 1.00 95.00 215 LEU A C 1
ATOM 1576 O O . LEU A 1 215 ? -7.816 1.506 -0.541 1.00 95.00 215 LEU A O 1
ATOM 1580 N N . PHE A 1 216 ? -7.603 3.674 0.024 1.00 93.94 216 PHE A N 1
ATOM 1581 C CA . PHE A 1 216 ? -7.835 3.454 1.445 1.00 93.94 216 PHE A CA 1
ATOM 1582 C C . PHE A 1 216 ? -9.282 3.054 1.721 1.00 93.94 216 PHE A C 1
ATOM 1584 O O . PHE A 1 216 ? -10.212 3.847 1.587 1.00 93.94 216 PHE A O 1
ATOM 1591 N N . ASP A 1 217 ? -9.442 1.830 2.201 1.00 92.06 217 ASP A N 1
ATOM 1592 C CA . ASP A 1 217 ? -10.623 1.363 2.897 1.00 92.06 217 ASP A CA 1
ATOM 1593 C C . ASP A 1 217 ? -10.357 1.398 4.401 1.00 92.06 217 ASP A C 1
ATOM 1595 O O . ASP A 1 217 ? -9.483 0.699 4.926 1.00 92.06 217 ASP A O 1
ATOM 1599 N N . THR A 1 218 ? -11.117 2.247 5.085 1.00 94.56 218 THR A N 1
ATOM 1600 C CA . THR A 1 218 ? -11.068 2.407 6.539 1.00 94.56 218 THR A CA 1
ATOM 1601 C C . THR A 1 218 ? -12.356 1.954 7.214 1.00 94.56 218 THR A C 1
ATOM 1603 O O . THR A 1 218 ? -12.426 2.025 8.437 1.00 94.56 218 THR A O 1
ATOM 1606 N N . ALA A 1 219 ? -13.359 1.478 6.468 1.00 96.06 219 ALA A N 1
ATOM 1607 C CA . ALA A 1 219 ? -14.639 1.038 7.010 1.00 96.06 219 ALA A CA 1
ATOM 1608 C C . ALA A 1 219 ? -14.629 -0.492 7.189 1.00 96.06 219 ALA A C 1
ATOM 1610 O O . ALA A 1 219 ? -14.686 -1.221 6.206 1.00 96.06 219 ALA A O 1
ATOM 1611 N N . PRO A 1 220 ? -14.551 -1.013 8.426 1.00 97.31 220 PRO A N 1
ATOM 1612 C CA . PRO A 1 220 ? -14.442 -2.451 8.632 1.00 97.31 220 PRO A CA 1
ATOM 1613 C C . PRO A 1 220 ? -15.746 -3.185 8.334 1.00 97.31 220 PRO A C 1
ATOM 1615 O O . PRO A 1 220 ? -16.834 -2.604 8.318 1.00 97.31 220 PRO A O 1
ATOM 1618 N N . ASP A 1 221 ? -15.639 -4.506 8.227 1.00 97.94 221 ASP A N 1
ATOM 1619 C CA . ASP A 1 221 ? -16.802 -5.381 8.295 1.00 97.94 221 ASP A CA 1
ATOM 1620 C C . ASP A 1 221 ? -17.592 -5.133 9.590 1.00 97.94 221 ASP A C 1
ATOM 1622 O O . ASP A 1 221 ? -17.041 -4.793 10.645 1.00 97.94 221 ASP A O 1
ATOM 1626 N N . ALA A 1 222 ? -18.910 -5.332 9.526 1.00 97.81 222 ALA A N 1
ATOM 1627 C CA . ALA A 1 222 ? -19.768 -5.180 10.692 1.00 97.81 222 ALA A CA 1
ATOM 1628 C C . ALA A 1 222 ? -19.330 -6.123 11.828 1.00 97.81 222 ALA A C 1
ATOM 1630 O O . ALA A 1 222 ? -19.126 -7.320 11.629 1.00 97.81 222 ALA A O 1
ATOM 1631 N N . PHE A 1 223 ? -19.253 -5.585 13.043 1.00 98.31 223 PHE A N 1
ATOM 1632 C CA . PHE A 1 223 ? -18.875 -6.318 14.249 1.00 98.31 223 PHE A CA 1
ATOM 1633 C C . PHE A 1 223 ? -19.913 -6.114 15.357 1.00 98.31 223 PHE A C 1
ATOM 1635 O O . PHE A 1 223 ? -20.736 -5.200 15.309 1.00 98.31 223 PHE A O 1
ATOM 1642 N N . ALA A 1 224 ? -19.889 -6.981 16.368 1.00 98.25 224 ALA A N 1
ATOM 1643 C CA . ALA A 1 224 ? -20.794 -6.914 17.510 1.00 98.25 224 ALA A CA 1
ATOM 1644 C C . ALA A 1 224 ? -20.103 -7.403 18.786 1.00 98.25 224 ALA A C 1
ATOM 1646 O O . ALA A 1 224 ? -19.200 -8.233 18.724 1.00 98.25 224 ALA A O 1
ATOM 1647 N N . PHE A 1 225 ? -20.570 -6.911 19.933 1.00 98.50 225 PHE A N 1
ATOM 1648 C CA . PHE A 1 225 ? -20.189 -7.420 21.249 1.00 98.50 225 PHE A CA 1
ATOM 1649 C C . PHE A 1 225 ? -21.344 -8.200 21.862 1.00 98.50 225 PHE A C 1
ATOM 1651 O O . PHE A 1 225 ? -22.516 -7.849 21.690 1.00 98.50 225 PHE A O 1
ATOM 1658 N N . THR A 1 226 ? -21.016 -9.231 22.630 1.00 98.50 226 THR A N 1
ATOM 1659 C CA . THR A 1 226 ? -22.021 -9.998 23.361 1.00 98.50 226 THR A CA 1
ATOM 1660 C C . THR A 1 226 ? -22.524 -9.182 24.554 1.00 98.50 226 THR A C 1
ATOM 1662 O O . THR A 1 226 ? -21.744 -8.785 25.423 1.00 98.50 226 THR A O 1
ATOM 1665 N N . ALA A 1 227 ? -23.837 -8.940 24.626 1.00 98.12 227 ALA A N 1
ATOM 1666 C CA . ALA A 1 227 ? -24.443 -8.255 25.765 1.00 98.12 227 ALA A CA 1
ATOM 1667 C C . ALA A 1 227 ? -24.283 -9.072 27.058 1.00 98.12 227 ALA A C 1
ATOM 1669 O O . ALA A 1 227 ? -24.410 -10.298 27.054 1.00 98.12 227 ALA A O 1
ATOM 1670 N N . GLN A 1 228 ? -24.046 -8.392 28.181 1.00 98.25 228 GLN A N 1
ATOM 1671 C CA . GLN A 1 228 ? -23.898 -9.027 29.491 1.00 98.25 228 GLN A CA 1
ATOM 1672 C C . GLN A 1 228 ? -25.029 -8.614 30.431 1.00 98.25 228 GLN A C 1
ATOM 1674 O O . GLN A 1 228 ? -25.416 -7.451 30.506 1.00 98.25 228 GLN A O 1
ATOM 1679 N N . THR A 1 229 ? -25.572 -9.568 31.180 1.00 97.75 229 THR A N 1
ATOM 1680 C CA . THR A 1 229 ? -26.700 -9.345 32.097 1.00 97.75 229 THR A CA 1
ATOM 1681 C C . THR A 1 229 ? -26.413 -9.942 33.463 1.00 97.75 229 THR A C 1
ATOM 1683 O O . THR A 1 229 ? -25.665 -10.912 33.563 1.00 97.75 229 THR A O 1
ATOM 1686 N N . GLY A 1 230 ? -27.050 -9.423 34.512 1.00 95.50 230 GLY A N 1
ATOM 1687 C CA . GLY A 1 230 ? -26.866 -9.960 35.863 1.00 95.50 230 GLY A CA 1
ATOM 1688 C C . GLY A 1 230 ? -25.565 -9.500 36.521 1.00 95.50 230 GLY A C 1
ATOM 1689 O O . GLY A 1 230 ? -25.089 -10.135 37.458 1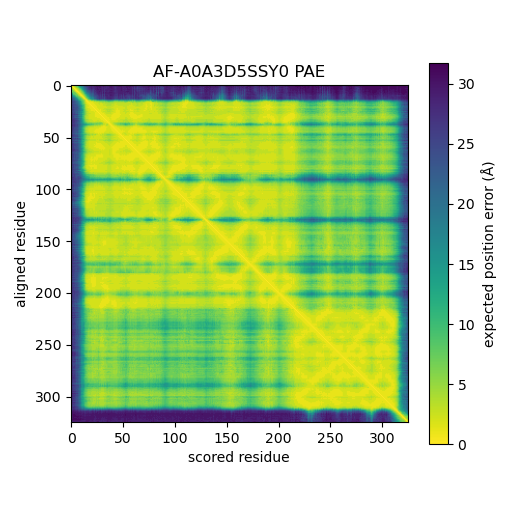.00 95.50 230 GLY A O 1
ATOM 1690 N N . VAL A 1 231 ? -24.987 -8.399 36.039 1.00 97.25 231 VAL A N 1
ATOM 1691 C CA . VAL A 1 231 ? -23.731 -7.853 36.560 1.00 97.25 231 VAL A CA 1
ATOM 1692 C C . VAL A 1 231 ? -23.966 -7.127 37.887 1.00 97.25 231 VAL A C 1
ATOM 1694 O O . VAL A 1 231 ? -24.974 -6.444 38.057 1.00 97.25 231 VAL A O 1
ATOM 1697 N N . ALA A 1 232 ? -23.033 -7.246 38.834 1.00 95.69 232 ALA A N 1
ATOM 1698 C CA . ALA A 1 232 ? -23.078 -6.495 40.087 1.00 95.69 232 ALA A CA 1
ATOM 1699 C C . ALA A 1 232 ? -23.102 -4.964 39.847 1.00 95.69 232 ALA A C 1
ATOM 1701 O O . ALA A 1 232 ? -22.332 -4.486 39.017 1.00 95.69 232 ALA A O 1
ATOM 1702 N N . PRO A 1 233 ? -23.925 -4.184 40.576 1.00 96.56 233 PRO A N 1
ATOM 1703 C CA . PRO A 1 233 ? -23.990 -2.731 40.409 1.00 96.56 233 PRO A CA 1
ATOM 1704 C C . PRO A 1 233 ? -22.644 -2.022 40.578 1.00 96.56 233 PRO A C 1
ATOM 1706 O O . PRO A 1 233 ? -21.903 -2.309 41.518 1.00 96.56 233 PRO A O 1
ATOM 1709 N N . GLY A 1 234 ? -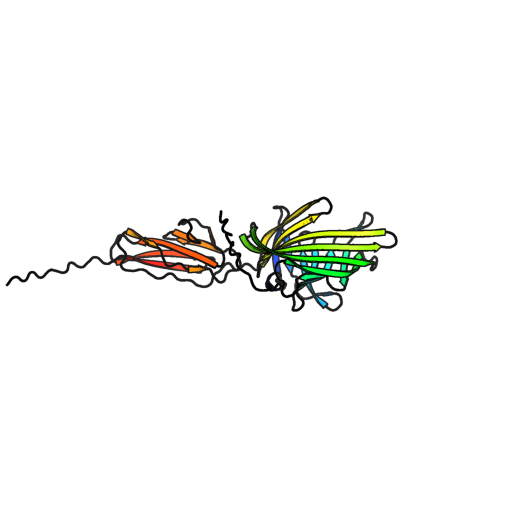22.346 -1.066 39.693 1.00 96.06 234 GLY A N 1
ATOM 1710 C CA . GLY A 1 234 ? -21.122 -0.259 39.756 1.00 96.06 234 GLY A CA 1
ATOM 1711 C C . GLY A 1 234 ? -19.828 -1.036 39.484 1.00 96.06 234 GLY A C 1
ATOM 1712 O O . GLY A 1 234 ? -18.743 -0.503 39.708 1.00 96.06 234 GLY A O 1
ATOM 1713 N N . ALA A 1 235 ? -19.915 -2.284 39.014 1.00 96.88 235 ALA A N 1
ATOM 1714 C CA . ALA A 1 235 ? -18.747 -3.084 38.667 1.00 96.88 235 ALA A CA 1
ATOM 1715 C C . ALA A 1 235 ? -18.212 -2.723 37.268 1.00 96.88 235 ALA A C 1
ATOM 1717 O O . ALA A 1 235 ? -19.023 -2.519 36.353 1.00 96.88 235 ALA A O 1
ATOM 1718 N N . PRO A 1 236 ? -16.879 -2.687 37.070 1.00 97.50 236 PRO A N 1
ATOM 1719 C CA . PRO A 1 236 ? -16.283 -2.611 35.743 1.00 97.50 236 PRO A CA 1
ATOM 1720 C C . PRO A 1 236 ? -16.500 -3.928 34.990 1.00 97.50 236 PRO A C 1
ATOM 1722 O O . PRO A 1 236 ? -16.298 -5.013 35.536 1.00 97.50 236 PRO A O 1
ATOM 1725 N N . VAL A 1 237 ? -16.879 -3.831 33.719 1.00 98.56 237 VAL A N 1
ATOM 1726 C CA . VAL A 1 237 ? -17.201 -4.971 32.855 1.00 98.56 237 VAL A CA 1
ATOM 1727 C C . VAL A 1 237 ? -16.464 -4.832 31.539 1.00 98.56 237 VAL A C 1
ATOM 1729 O O . VAL A 1 237 ? -16.483 -3.762 30.938 1.00 98.56 237 VAL A O 1
ATOM 1732 N N . THR A 1 238 ? -15.823 -5.910 31.094 1.00 98.62 238 THR A N 1
ATOM 1733 C CA . THR A 1 238 ? -15.121 -5.973 29.805 1.00 98.62 238 THR A CA 1
ATOM 1734 C C . THR A 1 238 ? -15.860 -6.915 28.861 1.00 98.62 238 THR A C 1
ATOM 1736 O O . THR A 1 238 ? -16.333 -7.970 29.291 1.00 98.62 238 THR A O 1
ATOM 1739 N N . SER A 1 239 ? -15.959 -6.532 27.592 1.00 98.69 239 SER A N 1
ATOM 1740 C CA . SER A 1 239 ? -16.568 -7.330 26.531 1.00 98.69 239 SER A CA 1
ATOM 1741 C C . SER A 1 239 ? -15.722 -8.552 26.151 1.00 98.69 239 SER A C 1
ATOM 1743 O O . SER A 1 239 ? -14.564 -8.709 26.554 1.00 98.69 239 SER A O 1
ATOM 1745 N N . ASP A 1 240 ? -16.298 -9.395 25.301 1.00 97.88 240 ASP A N 1
ATOM 1746 C CA . ASP A 1 240 ? -15.554 -10.273 24.406 1.00 97.88 240 ASP A CA 1
ATOM 1747 C C . ASP A 1 240 ? -14.632 -9.478 23.460 1.00 97.88 240 ASP A C 1
ATOM 1749 O O . ASP A 1 240 ? -14.734 -8.256 23.318 1.00 97.88 240 ASP A O 1
ATOM 1753 N N . SER A 1 241 ? -13.666 -10.177 22.863 1.00 97.81 241 SER A N 1
ATOM 1754 C CA . SER A 1 241 ? -12.701 -9.594 21.928 1.00 97.81 241 SER A CA 1
ATOM 1755 C C . SER A 1 241 ? -13.199 -9.771 20.504 1.00 97.81 241 SER A C 1
ATOM 1757 O O . SER A 1 241 ? -13.509 -10.897 20.123 1.00 97.81 241 SER A O 1
ATOM 1759 N N . ILE A 1 242 ? -13.191 -8.700 19.715 1.00 97.94 242 ILE A N 1
ATOM 1760 C CA . ILE A 1 242 ? -13.413 -8.782 18.266 1.00 97.94 242 ILE A CA 1
ATOM 1761 C C . ILE A 1 242 ? -12.091 -8.569 17.535 1.00 97.94 242 ILE A C 1
ATOM 1763 O O . ILE A 1 242 ? -11.204 -7.890 18.056 1.00 97.94 242 ILE A O 1
ATOM 1767 N N . THR A 1 243 ? -11.957 -9.162 16.353 1.00 97.81 243 THR A N 1
ATOM 1768 C CA . THR A 1 243 ? -10.845 -8.921 15.425 1.00 97.81 243 THR A CA 1
ATOM 1769 C C . THR A 1 243 ? -11.353 -8.011 14.318 1.00 97.81 243 THR A C 1
ATOM 1771 O O . THR A 1 243 ? -12.385 -8.311 13.722 1.00 97.81 243 THR A O 1
ATOM 1774 N N . VAL A 1 244 ? -10.656 -6.907 14.053 1.00 97.62 244 VAL A N 1
ATOM 1775 C CA . VAL A 1 244 ? -11.001 -6.007 12.947 1.00 97.62 244 VAL A CA 1
ATOM 1776 C C . VAL A 1 244 ? -10.692 -6.696 11.620 1.00 97.62 244 V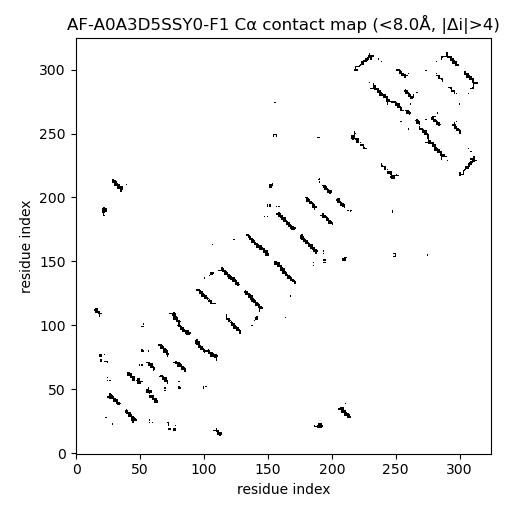AL A C 1
ATOM 1778 O O . VAL A 1 244 ? -9.612 -7.263 11.461 1.00 97.62 244 VAL A O 1
ATOM 1781 N N . ALA A 1 245 ? -11.641 -6.648 10.690 1.00 95.81 245 ALA A N 1
ATOM 1782 C CA . ALA A 1 245 ? -11.545 -7.229 9.356 1.00 95.81 245 ALA A CA 1
ATOM 1783 C C . ALA A 1 245 ? -12.096 -6.246 8.310 1.00 95.81 245 ALA A C 1
ATOM 1785 O O . ALA A 1 245 ? -12.845 -5.331 8.659 1.00 95.81 245 ALA A O 1
ATOM 1786 N N . GLY A 1 246 ? -11.735 -6.441 7.043 1.00 93.75 246 GLY A N 1
ATOM 1787 C CA . GLY A 1 246 ? -12.317 -5.720 5.904 1.00 93.75 246 GLY A CA 1
ATOM 1788 C C . GLY A 1 246 ? -11.623 -4.410 5.519 1.00 93.75 246 GLY A C 1
ATOM 1789 O O . GLY A 1 246 ? -11.902 -3.899 4.448 1.00 93.75 246 GLY A O 1
ATOM 1790 N N . ILE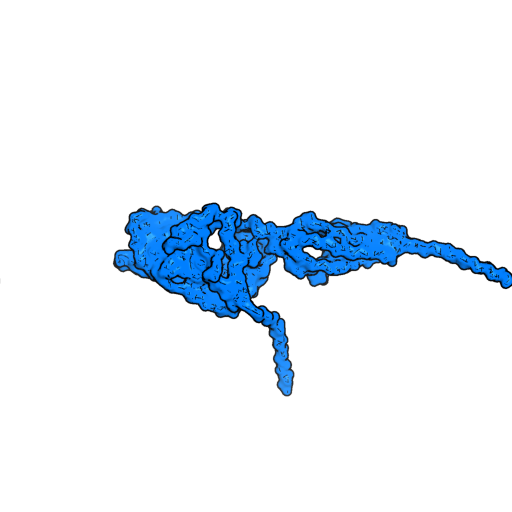 A 1 247 ? -10.680 -3.901 6.321 1.00 93.38 247 ILE A N 1
ATOM 1791 C CA . ILE A 1 247 ? -9.930 -2.668 6.006 1.00 93.38 247 ILE A CA 1
ATOM 1792 C C . ILE A 1 247 ? -8.552 -2.974 5.411 1.00 93.38 247 ILE A C 1
ATOM 1794 O O . ILE A 1 247 ? -7.934 -3.984 5.755 1.00 93.38 247 ILE A O 1
ATOM 1798 N N . ASN A 1 248 ? -8.035 -2.074 4.573 1.00 90.38 248 ASN A N 1
ATOM 1799 C CA . ASN A 1 248 ? -6.667 -2.138 4.029 1.00 90.38 248 ASN A CA 1
ATOM 1800 C C . ASN A 1 248 ? -5.799 -0.925 4.434 1.00 90.38 248 ASN A C 1
ATOM 1802 O O . ASN A 1 248 ? -4.608 -0.885 4.125 1.00 90.38 248 ASN A O 1
ATOM 1806 N N . ALA A 1 249 ? -6.376 0.035 5.161 1.00 90.38 249 ALA A N 1
ATOM 1807 C CA . ALA A 1 249 ? -5.694 1.193 5.720 1.00 90.38 249 ALA A CA 1
ATOM 1808 C C . ALA A 1 249 ? -6.068 1.380 7.204 1.00 90.38 249 ALA A C 1
ATOM 1810 O O . ALA A 1 249 ? -7.125 0.911 7.639 1.00 90.38 249 ALA A O 1
ATOM 1811 N N . PRO A 1 250 ? -5.229 2.050 8.018 1.00 89.75 250 PRO A N 1
ATOM 1812 C CA . PRO A 1 250 ? -5.550 2.301 9.420 1.00 89.75 250 PRO A CA 1
ATOM 1813 C C . PRO A 1 250 ? -6.842 3.102 9.584 1.00 89.75 250 PRO A C 1
ATOM 1815 O O . PRO A 1 250 ? -6.981 4.208 9.065 1.00 89.75 250 PRO A O 1
ATOM 1818 N N . ALA A 1 251 ? -7.776 2.556 10.358 1.00 95.19 251 ALA A N 1
ATOM 1819 C CA . ALA A 1 251 ? -9.074 3.163 10.591 1.00 95.19 251 ALA A CA 1
ATOM 1820 C C . ALA A 1 251 ? -9.076 3.981 11.892 1.00 95.19 251 ALA A C 1
ATOM 1822 O O . ALA A 1 251 ? -8.544 3.517 12.908 1.00 95.19 251 ALA A O 1
ATOM 1823 N N . PRO A 1 252 ? -9.702 5.171 11.921 1.00 96.44 252 PRO A N 1
ATOM 1824 C CA . PRO A 1 252 ? -9.909 5.900 13.164 1.00 96.44 252 PRO A CA 1
ATOM 1825 C C . PRO A 1 252 ? -10.846 5.109 14.083 1.00 96.44 252 PRO A C 1
ATOM 1827 O O . PRO A 1 252 ? -11.887 4.614 13.646 1.00 96.44 252 PRO A O 1
ATOM 1830 N N . ILE A 1 253 ? -10.495 5.019 15.363 1.00 98.50 253 ILE A N 1
ATOM 1831 C CA . ILE A 1 253 ? -11.273 4.338 16.402 1.00 98.50 253 ILE A CA 1
ATOM 1832 C C . ILE A 1 253 ? -11.575 5.292 17.557 1.00 98.50 253 ILE A C 1
ATOM 1834 O O . ILE A 1 253 ? -10.737 6.100 17.965 1.00 98.50 253 ILE A O 1
ATOM 1838 N N . GLY A 1 254 ? -12.787 5.190 18.099 1.00 98.50 254 GLY A N 1
ATOM 1839 C CA . GLY A 1 254 ? -13.224 5.949 19.265 1.00 98.50 254 GLY A CA 1
ATOM 1840 C C . GLY A 1 254 ? -14.373 5.267 19.998 1.00 98.50 254 GLY A C 1
ATOM 1841 O O . GLY A 1 254 ? -15.051 4.399 19.452 1.00 98.50 254 GLY A O 1
ATOM 1842 N N . VAL A 1 255 ? -14.599 5.661 21.251 1.00 98.69 255 VAL A N 1
ATOM 1843 C CA . VAL A 1 255 ? -15.647 5.093 22.110 1.00 98.69 255 VAL A CA 1
ATOM 1844 C C . VAL A 1 255 ? -16.397 6.190 22.859 1.00 98.69 255 VAL A C 1
ATOM 1846 O O . VAL A 1 255 ? -15.813 7.190 23.273 1.00 98.69 255 VAL A O 1
ATOM 1849 N N . VAL A 1 256 ? -17.695 5.987 23.072 1.00 98.69 256 VAL A N 1
ATOM 1850 C CA . VAL A 1 256 ? -18.539 6.824 23.936 1.00 98.69 256 VAL A CA 1
ATOM 1851 C C . VAL A 1 256 ? -19.161 5.948 25.021 1.00 98.69 256 VAL A C 1
ATOM 1853 O O . VAL A 1 256 ? -19.636 4.855 24.730 1.00 98.69 256 VAL A O 1
ATOM 1856 N N . GLY A 1 257 ? -19.173 6.416 26.274 1.00 97.69 257 GLY A N 1
ATOM 1857 C CA . GLY A 1 257 ? -19.771 5.684 27.404 1.00 97.69 257 GLY A CA 1
ATOM 1858 C C . GLY A 1 257 ? -18.891 4.582 28.010 1.00 97.69 257 GLY A C 1
ATOM 1859 O O . GLY A 1 257 ? -19.370 3.798 28.826 1.00 97.69 257 GLY A O 1
ATOM 1860 N N . GLY A 1 258 ? -17.609 4.522 27.640 1.00 98.00 258 GLY A N 1
ATOM 1861 C CA . GLY A 1 258 ? -16.652 3.538 28.141 1.00 98.00 258 GLY A CA 1
ATOM 1862 C C . GLY A 1 258 ? -15.224 3.825 27.678 1.00 98.00 258 GLY A C 1
ATOM 1863 O O . GLY A 1 258 ? -14.887 4.954 27.331 1.00 98.00 258 GLY A O 1
ATOM 1864 N N . GLU A 1 259 ? -14.403 2.784 27.666 1.00 98.75 259 GLU A N 1
ATOM 1865 C CA . GLU A 1 259 ? -13.015 2.774 27.198 1.00 98.75 259 GLU A CA 1
ATOM 1866 C C . GLU A 1 259 ? -12.800 1.563 26.279 1.00 98.75 259 GLU A C 1
ATOM 1868 O O . GLU A 1 259 ? -13.506 0.561 26.399 1.00 98.75 259 GLU A O 1
ATOM 1873 N N . TYR A 1 260 ? -11.806 1.606 25.396 1.00 98.75 260 TYR A N 1
ATOM 1874 C CA . TYR A 1 260 ? -11.402 0.469 24.569 1.00 98.75 260 TYR A CA 1
ATOM 1875 C C . TYR A 1 260 ? -9.930 0.106 24.789 1.00 98.75 260 TYR A C 1
ATOM 1877 O O . TYR A 1 260 ? -9.140 0.930 25.240 1.00 98.75 260 TYR A O 1
ATOM 1885 N N . SER A 1 261 ? -9.561 -1.134 24.472 1.00 98.56 261 SER A N 1
ATOM 1886 C CA . SER A 1 261 ? -8.184 -1.645 24.489 1.00 98.56 261 SER A CA 1
ATOM 1887 C C . SER A 1 261 ? -7.897 -2.362 23.172 1.00 98.56 261 SER A C 1
ATOM 1889 O O . SER A 1 261 ? -8.651 -3.262 22.799 1.00 98.56 261 SER A O 1
ATOM 1891 N N . ILE A 1 262 ? -6.822 -1.969 22.482 1.00 98.19 262 ILE A N 1
ATOM 1892 C CA . ILE A 1 262 ? -6.352 -2.588 21.230 1.00 98.19 262 ILE A CA 1
ATOM 1893 C C . ILE A 1 262 ? -5.236 -3.577 21.559 1.00 98.19 262 ILE A C 1
ATOM 1895 O O . ILE A 1 262 ? -4.309 -3.240 22.297 1.00 98.19 262 ILE A O 1
ATOM 1899 N N . GLY A 1 263 ? -5.319 -4.801 21.039 1.00 95.25 263 GLY A N 1
ATOM 1900 C CA . GLY A 1 263 ? -4.273 -5.819 21.173 1.00 95.25 263 GLY A CA 1
ATOM 1901 C C . GLY A 1 263 ? -3.941 -6.209 22.619 1.00 95.25 263 GLY A C 1
ATOM 1902 O O . GLY A 1 263 ? -2.853 -6.713 22.878 1.00 95.25 263 GLY A O 1
ATOM 1903 N N . GLY A 1 264 ? -4.839 -5.946 23.575 1.00 94.56 264 GLY A N 1
ATOM 1904 C CA . GLY A 1 264 ? -4.588 -6.162 25.005 1.00 94.56 264 GLY A CA 1
ATOM 1905 C C . GLY A 1 264 ? -3.772 -5.060 25.695 1.00 94.56 264 GLY A C 1
ATOM 1906 O O . GLY A 1 264 ? -3.318 -5.266 26.819 1.00 94.56 264 GLY A O 1
ATOM 1907 N N . GLY A 1 265 ? -3.589 -3.900 25.057 1.00 96.50 265 GLY A N 1
ATOM 1908 C CA . GLY A 1 265 ? -2.972 -2.719 25.665 1.00 96.50 265 GLY A CA 1
ATOM 1909 C C . GLY A 1 265 ? -3.819 -2.071 26.770 1.00 96.50 265 GLY A C 1
ATOM 1910 O O . GLY A 1 265 ? -4.863 -2.584 27.185 1.00 96.50 265 GLY A O 1
ATOM 1911 N N . ALA A 1 266 ? -3.384 -0.907 27.256 1.00 97.75 266 ALA A N 1
ATOM 1912 C CA . ALA A 1 266 ? -4.143 -0.143 28.246 1.00 97.75 266 ALA A CA 1
ATOM 1913 C C . ALA A 1 266 ? -5.511 0.303 27.695 1.00 97.75 266 ALA A C 1
ATOM 1915 O O . ALA A 1 266 ? -5.645 0.607 26.510 1.00 97.75 266 ALA A O 1
ATOM 1916 N N . PHE A 1 267 ? -6.517 0.357 28.570 1.00 98.56 267 PHE A N 1
ATOM 1917 C CA . PHE A 1 267 ? -7.819 0.923 28.223 1.00 98.56 267 PHE A CA 1
ATOM 1918 C C . PHE A 1 267 ? -7.729 2.446 28.116 1.00 98.56 267 PHE A C 1
ATOM 1920 O O . PHE A 1 267 ? -7.090 3.087 28.949 1.00 98.56 267 PHE A O 1
ATOM 1927 N N . THR A 1 268 ? -8.376 3.011 27.101 1.00 98.56 268 THR A N 1
ATOM 1928 C CA . THR A 1 268 ? -8.413 4.452 26.839 1.00 98.56 268 THR A CA 1
ATOM 1929 C C . THR A 1 268 ? -9.747 4.867 26.223 1.00 98.56 268 THR A C 1
ATOM 1931 O O . THR A 1 268 ? -10.438 4.062 25.601 1.00 98.56 268 THR A O 1
ATOM 1934 N N . SER A 1 269 ? -10.110 6.135 26.386 1.00 97.94 269 SER A N 1
ATOM 1935 C CA . SER A 1 269 ? -11.219 6.785 25.677 1.00 97.94 269 SER A CA 1
ATOM 1936 C C . SER A 1 269 ? -10.746 7.837 24.669 1.00 97.94 269 SER A C 1
ATOM 1938 O O . SER A 1 269 ? -11.566 8.429 23.968 1.00 97.94 269 SER A O 1
ATOM 1940 N N . ALA A 1 270 ? -9.435 8.086 24.591 1.00 98.06 270 ALA A N 1
ATOM 1941 C CA . ALA A 1 270 ? -8.866 8.978 23.589 1.00 98.06 270 ALA A CA 1
ATOM 1942 C C . ALA A 1 270 ? -9.073 8.401 22.182 1.00 98.06 270 ALA A C 1
ATOM 1944 O O . ALA A 1 270 ? -9.098 7.185 22.014 1.00 98.06 270 ALA A O 1
ATOM 1945 N N . ALA A 1 271 ? -9.197 9.270 21.177 1.00 97.31 271 ALA A N 1
ATOM 1946 C CA . ALA A 1 271 ? -9.204 8.836 19.785 1.00 97.31 271 ALA A CA 1
ATOM 1947 C C . ALA A 1 271 ? -7.876 8.150 19.427 1.00 97.31 271 ALA A C 1
ATOM 1949 O O . ALA A 1 271 ? -6.813 8.541 19.919 1.00 97.31 271 ALA A O 1
ATOM 1950 N N . GLY A 1 272 ? -7.936 7.156 18.546 1.00 96.31 272 GLY A N 1
ATOM 1951 C CA . GLY A 1 272 ? -6.758 6.450 18.060 1.00 96.31 272 GLY A CA 1
ATOM 1952 C C . GLY A 1 272 ? -6.964 5.872 16.669 1.00 96.31 272 GLY A C 1
ATOM 1953 O O . GLY A 1 272 ? -7.927 6.207 15.978 1.00 96.31 272 GLY A O 1
ATOM 1954 N N . THR A 1 273 ? -6.064 4.976 16.277 1.00 95.19 273 THR A N 1
ATOM 1955 C CA . THR A 1 273 ? -6.155 4.204 15.035 1.00 95.19 273 THR A CA 1
ATOM 1956 C C . THR A 1 273 ? -6.082 2.711 15.329 1.00 95.19 273 THR A C 1
ATOM 1958 O O . THR A 1 273 ? -5.482 2.291 16.321 1.00 95.19 273 THR A O 1
ATOM 1961 N N . ILE A 1 274 ? -6.727 1.912 14.483 1.00 95.19 274 ILE A N 1
ATOM 1962 C CA . ILE A 1 274 ? -6.689 0.451 14.526 1.00 95.19 274 ILE A CA 1
ATOM 1963 C C . ILE A 1 274 ? -6.456 -0.093 13.116 1.00 95.19 274 ILE A C 1
ATOM 1965 O O . ILE A 1 274 ? -7.007 0.424 12.144 1.00 95.19 274 ILE A O 1
ATOM 1969 N N . SER A 1 275 ? -5.626 -1.123 13.009 1.00 93.19 275 SER A N 1
ATOM 1970 C CA . SER A 1 275 ? -5.289 -1.781 11.745 1.00 93.19 275 SER A CA 1
ATOM 1971 C C . SER A 1 275 ? -6.026 -3.110 11.593 1.00 93.19 275 SER A C 1
ATOM 1973 O O . SER A 1 275 ? -6.455 -3.722 12.576 1.00 93.19 275 SER A O 1
ATOM 1975 N N . ASN A 1 276 ? -6.143 -3.573 10.348 1.00 93.06 276 ASN A N 1
ATOM 1976 C CA . ASN A 1 276 ? -6.712 -4.877 10.026 1.00 93.06 276 ASN A CA 1
ATOM 1977 C C . ASN A 1 276 ? -6.040 -5.994 10.842 1.00 93.06 276 ASN A C 1
ATOM 1979 O O . ASN A 1 276 ? -4.832 -5.967 11.074 1.00 93.06 276 ASN A O 1
ATOM 1983 N N . GLY A 1 277 ? -6.817 -6.969 11.306 1.00 93.62 277 GLY A N 1
ATOM 1984 C CA . GLY A 1 277 ? -6.327 -8.088 12.111 1.00 93.62 277 GLY A CA 1
ATOM 1985 C C . GLY A 1 277 ? -6.025 -7.759 13.578 1.00 93.62 277 GLY A C 1
ATOM 1986 O O . GLY A 1 277 ? -5.859 -8.682 14.379 1.00 93.62 277 GLY A O 1
ATOM 1987 N N . GLN A 1 278 ? -5.996 -6.484 13.985 1.00 95.94 278 GLN A N 1
ATOM 1988 C CA . GLN A 1 278 ? -5.878 -6.146 15.402 1.00 95.94 278 GLN A CA 1
ATOM 1989 C C . GLN A 1 278 ? -7.160 -6.504 16.155 1.00 95.94 278 GLN A C 1
ATOM 1991 O O . GLN A 1 278 ? -8.275 -6.419 15.637 1.00 95.94 278 GLN A O 1
ATOM 1996 N N . THR A 1 279 ? -6.994 -6.896 17.417 1.00 98.00 279 THR A N 1
ATOM 1997 C CA . THR A 1 279 ? -8.123 -7.187 18.298 1.00 98.00 279 THR A CA 1
ATOM 1998 C C . THR A 1 279 ? -8.494 -5.974 19.133 1.00 98.00 279 THR A C 1
ATOM 2000 O O . THR A 1 279 ? -7.628 -5.182 19.504 1.00 98.00 279 THR A O 1
ATOM 2003 N N . VAL A 1 280 ? -9.773 -5.839 19.476 1.00 98.44 280 VAL A N 1
ATOM 2004 C CA . VAL A 1 280 ? -10.251 -4.795 20.387 1.00 98.44 280 VAL A CA 1
ATOM 2005 C C . VAL A 1 280 ? -11.270 -5.337 21.383 1.00 98.44 280 VAL A C 1
ATOM 2007 O O . VAL A 1 280 ? -12.061 -6.234 21.081 1.00 98.44 280 VAL A O 1
ATOM 2010 N N . ARG A 1 281 ? -11.226 -4.786 22.598 1.00 98.62 281 ARG A N 1
ATOM 2011 C CA . ARG A 1 281 ? -12.208 -4.993 23.671 1.00 98.62 281 ARG A CA 1
ATOM 2012 C C . ARG A 1 281 ? -12.719 -3.654 24.170 1.00 98.62 281 ARG A C 1
ATOM 2014 O O . ARG A 1 281 ? -11.973 -2.677 24.176 1.00 98.62 281 ARG A O 1
ATOM 2021 N N . VAL A 1 282 ? -13.950 -3.636 24.666 1.00 98.75 282 VAL A N 1
ATOM 2022 C CA . VAL A 1 282 ? -14.582 -2.467 25.286 1.00 98.75 282 VAL A CA 1
ATOM 2023 C C . VAL A 1 282 ? -14.778 -2.725 26.774 1.00 98.75 282 VAL A C 1
ATOM 2025 O O . VAL A 1 282 ? -15.076 -3.845 27.191 1.00 98.75 282 VAL A O 1
ATOM 2028 N N . ARG A 1 283 ? -14.612 -1.687 27.591 1.00 98.69 283 ARG A N 1
ATOM 2029 C CA . ARG A 1 283 ? -14.877 -1.701 29.027 1.00 98.69 283 ARG A CA 1
ATOM 2030 C C . ARG A 1 283 ? -15.796 -0.553 29.414 1.00 98.69 283 ARG A C 1
ATOM 2032 O O . ARG A 1 283 ? -15.602 0.576 28.979 1.00 98.69 283 ARG A O 1
ATOM 2039 N N . LEU A 1 284 ? -16.768 -0.839 30.272 1.00 98.62 284 LEU A N 1
ATOM 2040 C CA . LEU A 1 284 ? -17.635 0.168 30.883 1.00 98.62 284 LEU A CA 1
ATOM 2041 C C . LEU A 1 284 ? -17.953 -0.197 32.334 1.00 98.62 284 LEU A C 1
ATOM 2043 O O . LEU A 1 284 ? -17.756 -1.339 32.751 1.00 98.62 284 LEU A O 1
ATOM 2047 N N . THR A 1 285 ? -18.460 0.761 33.106 1.00 98.38 285 THR A N 1
ATOM 2048 C CA . THR A 1 285 ? -18.965 0.513 34.463 1.00 98.38 285 THR A CA 1
ATOM 2049 C C . THR A 1 285 ? -20.472 0.289 34.412 1.00 98.38 285 THR A C 1
ATOM 2051 O O . THR A 1 285 ? -21.209 1.133 33.905 1.00 98.38 285 THR A O 1
ATOM 2054 N N . SER A 1 286 ? -20.934 -0.850 34.929 1.00 97.81 286 SER A N 1
ATOM 2055 C CA . SER A 1 286 ? -22.366 -1.166 35.015 1.00 97.81 286 SER A CA 1
ATOM 2056 C C . SER A 1 286 ? -23.136 -0.129 35.840 1.00 97.81 286 SER A C 1
ATOM 2058 O O . SER A 1 286 ? -22.587 0.513 36.741 1.00 97.81 286 SER A O 1
ATOM 2060 N N . ALA A 1 287 ? -24.431 0.035 35.560 1.00 97.31 287 ALA A N 1
ATOM 2061 C CA . ALA A 1 287 ? -25.252 1.007 36.273 1.00 97.31 287 ALA A CA 1
ATOM 2062 C C . ALA A 1 287 ? -25.345 0.666 37.771 1.00 97.31 287 ALA A C 1
ATOM 2064 O O . ALA A 1 287 ? -25.483 -0.498 38.148 1.00 97.31 287 ALA A O 1
ATOM 2065 N N . ALA A 1 288 ? -25.316 1.687 38.632 1.00 95.19 288 ALA A N 1
ATOM 2066 C CA . ALA A 1 288 ? -25.484 1.516 40.079 1.00 95.19 288 ALA A CA 1
ATOM 2067 C C . ALA A 1 288 ? -26.914 1.088 40.464 1.00 95.19 288 ALA A C 1
ATOM 2069 O O . ALA A 1 288 ? -27.134 0.506 41.525 1.00 95.19 288 ALA A O 1
ATOM 2070 N N . THR A 1 289 ? -27.891 1.371 39.600 1.00 95.44 289 THR A N 1
ATOM 2071 C CA . THR A 1 289 ? -29.291 1.000 39.802 1.00 95.44 289 THR A CA 1
ATOM 2072 C C . THR A 1 289 ? -29.536 -0.436 39.318 1.00 95.44 289 THR A C 1
ATOM 2074 O O . THR A 1 289 ? -29.230 -0.749 38.164 1.00 95.44 289 THR A O 1
ATOM 2077 N N . PRO A 1 290 ? -30.104 -1.321 40.159 1.00 94.50 290 PRO A N 1
ATOM 2078 C CA . PRO A 1 290 ? -30.449 -2.684 39.760 1.00 94.50 290 PRO A CA 1
ATOM 2079 C C . PRO A 1 290 ? -31.364 -2.732 38.527 1.00 94.50 290 PRO A C 1
ATOM 2081 O O . PRO A 1 290 ? -32.268 -1.909 38.388 1.00 94.50 290 PRO A O 1
ATOM 2084 N N . GLY A 1 291 ? -31.140 -3.699 37.632 1.00 93.62 291 GLY A N 1
ATOM 2085 C CA . GLY A 1 291 ? -31.941 -3.892 36.414 1.00 93.62 291 GLY A CA 1
ATOM 2086 C C . GLY A 1 291 ? -31.785 -2.812 35.335 1.00 93.62 291 GLY A C 1
ATOM 2087 O O . GLY A 1 291 ? -32.544 -2.818 34.371 1.00 93.62 291 GLY A O 1
ATOM 2088 N N . THR A 1 292 ? -30.842 -1.876 35.482 1.00 97.12 292 THR A N 1
ATOM 2089 C CA . THR A 1 292 ? -30.629 -0.780 34.521 1.00 97.12 292 THR A CA 1
ATOM 2090 C C . THR A 1 292 ? -29.563 -1.133 33.482 1.00 97.12 292 THR A C 1
ATOM 2092 O O . THR A 1 292 ? -28.570 -1.792 33.793 1.00 97.12 292 THR A O 1
ATOM 2095 N N . LEU A 1 293 ? -29.778 -0.689 32.240 1.00 97.50 293 LEU A N 1
ATOM 2096 C CA . LEU A 1 293 ? -28.833 -0.825 31.133 1.00 97.50 293 LEU A CA 1
ATOM 2097 C C . LEU A 1 293 ? -27.770 0.284 31.189 1.00 97.50 293 LEU A C 1
ATOM 2099 O O . LEU A 1 293 ? -28.104 1.467 31.222 1.00 97.50 293 LEU A O 1
ATOM 2103 N N . ALA A 1 294 ? -26.500 -0.105 31.130 1.00 98.31 294 ALA A N 1
ATOM 2104 C CA . ALA A 1 294 ? -25.371 0.749 30.784 1.00 98.31 294 ALA A CA 1
ATOM 2105 C C . ALA A 1 294 ? -24.843 0.349 29.397 1.00 98.31 294 ALA A C 1
ATOM 2107 O O . ALA A 1 294 ? -24.830 -0.835 29.056 1.00 98.31 294 ALA A O 1
ATOM 2108 N N . ARG A 1 295 ? -24.418 1.331 28.598 1.00 98.62 295 ARG A N 1
ATOM 2109 C CA . ARG A 1 295 ? -23.994 1.133 27.206 1.00 98.62 295 ARG A CA 1
ATOM 2110 C C . ARG A 1 295 ? -22.715 1.900 26.912 1.00 98.62 295 ARG A C 1
ATOM 2112 O O . ARG A 1 295 ? -22.624 3.082 27.239 1.00 98.62 295 ARG A O 1
ATOM 2119 N N . ALA A 1 296 ? -21.795 1.238 26.223 1.00 98.69 296 ALA A N 1
ATOM 2120 C CA . ALA A 1 296 ? -20.695 1.879 25.517 1.00 98.69 296 ALA A CA 1
ATOM 2121 C C . ALA A 1 296 ? -20.840 1.623 24.015 1.00 98.69 296 ALA A C 1
ATOM 2123 O O . ALA A 1 296 ? -21.205 0.522 23.612 1.00 98.69 296 ALA A O 1
ATOM 2124 N N . THR A 1 297 ? -20.548 2.620 23.188 1.00 98.75 297 THR A N 1
ATOM 2125 C CA . THR A 1 297 ? -20.581 2.506 21.724 1.00 98.75 297 THR A CA 1
ATOM 2126 C C . THR A 1 297 ? -19.172 2.690 21.191 1.00 98.75 297 THR A C 1
ATOM 2128 O O . THR A 1 297 ? -18.584 3.754 21.384 1.00 98.75 297 THR A O 1
ATOM 2131 N N . LEU A 1 298 ? -18.632 1.656 20.545 1.00 98.75 298 LEU A N 1
ATOM 2132 C CA . LEU A 1 298 ? -17.356 1.711 19.836 1.00 98.75 298 LEU A CA 1
ATOM 2133 C C . LEU A 1 298 ? -17.621 2.029 18.367 1.00 98.75 298 LEU A C 1
ATOM 2135 O O . LEU A 1 298 ? -18.487 1.399 17.764 1.00 98.75 298 LEU A O 1
ATOM 2139 N N . THR A 1 299 ? -16.857 2.955 17.799 1.00 98.69 299 THR A N 1
ATOM 2140 C CA . THR A 1 299 ? -16.889 3.305 16.376 1.00 98.69 299 THR A CA 1
ATOM 2141 C C . THR A 1 299 ? -15.502 3.111 15.780 1.00 98.69 299 THR A C 1
ATOM 2143 O O . THR A 1 299 ? -14.527 3.618 16.333 1.00 98.69 299 THR A O 1
ATOM 2146 N N . ILE A 1 300 ? -15.420 2.404 14.655 1.00 98.44 300 ILE A N 1
ATOM 2147 C CA . ILE A 1 300 ? -14.205 2.184 13.866 1.00 98.44 300 ILE A CA 1
ATOM 2148 C C . ILE A 1 300 ? -14.539 2.543 12.423 1.00 98.44 300 ILE A C 1
ATOM 2150 O O . ILE A 1 300 ? -15.460 1.957 11.861 1.00 98.44 300 ILE A O 1
ATOM 2154 N N . GLY A 1 301 ? -13.851 3.518 11.828 1.00 96.31 301 GLY A N 1
ATOM 2155 C CA . GLY A 1 301 ? -14.045 3.810 10.402 1.00 96.31 301 GLY A CA 1
ATOM 2156 C C . GLY A 1 301 ? -15.457 4.244 10.001 1.00 96.31 301 GLY A C 1
ATOM 2157 O O . GLY A 1 301 ? -15.858 4.074 8.857 1.00 96.31 301 GLY A O 1
ATOM 2158 N N . GLY A 1 302 ? -16.257 4.730 10.956 1.00 96.31 302 GLY A N 1
ATOM 2159 C CA . GLY A 1 302 ? -17.680 5.031 10.759 1.00 96.31 302 GLY A CA 1
ATOM 2160 C C . GLY A 1 302 ? -18.644 3.864 11.025 1.00 96.31 302 GLY A C 1
ATOM 2161 O O . GLY A 1 302 ? -19.848 4.096 11.107 1.00 96.31 302 GLY A O 1
ATOM 2162 N N . VAL A 1 303 ? -18.151 2.641 11.237 1.00 98.50 303 VAL A N 1
ATOM 2163 C CA . VAL A 1 303 ? -18.950 1.470 11.636 1.00 98.50 303 VAL A CA 1
ATOM 2164 C C . VAL A 1 303 ? -18.994 1.371 13.160 1.00 98.50 303 VAL A C 1
ATOM 2166 O O . VAL A 1 303 ? -17.958 1.458 13.820 1.00 98.50 303 VAL A O 1
ATOM 2169 N N . SER A 1 304 ? -20.185 1.188 13.738 1.00 98.38 304 SER A N 1
ATOM 2170 C CA . SER A 1 304 ? -20.380 1.201 15.194 1.00 98.38 304 SER A CA 1
ATOM 2171 C C . SER A 1 304 ? -21.030 -0.068 15.736 1.00 98.38 304 SER A C 1
ATOM 2173 O O . SER A 1 304 ? -21.940 -0.622 15.121 1.00 98.38 304 SER A O 1
ATOM 2175 N N . ALA A 1 305 ? -20.645 -0.448 16.955 1.00 98.56 305 ALA A N 1
ATOM 2176 C CA . ALA A 1 305 ? -21.309 -1.487 17.737 1.00 98.56 305 ALA A CA 1
ATOM 2177 C C . ALA A 1 305 ? -21.462 -1.072 19.205 1.00 98.56 305 ALA A C 1
ATOM 2179 O O . ALA A 1 305 ? -20.622 -0.362 19.765 1.00 98.56 305 ALA A O 1
ATOM 2180 N N . ASN A 1 306 ? -22.530 -1.551 19.845 1.00 98.62 306 ASN A N 1
ATOM 2181 C CA . ASN A 1 306 ? -22.780 -1.324 21.266 1.00 98.62 306 ASN A CA 1
ATOM 2182 C C . ASN A 1 306 ? -22.273 -2.501 22.101 1.00 98.62 306 ASN A C 1
ATOM 2184 O O . ASN A 1 306 ? -22.489 -3.658 21.745 1.00 98.62 306 ASN A O 1
ATOM 2188 N N . PHE A 1 307 ? -21.675 -2.194 23.248 1.00 98.75 307 PHE A N 1
ATOM 2189 C CA . PHE A 1 307 ? -21.507 -3.122 24.353 1.00 98.75 307 PHE A CA 1
ATOM 2190 C C . PHE A 1 307 ? -22.532 -2.790 25.440 1.00 98.75 307 PHE A C 1
ATOM 2192 O O . PHE A 1 307 ? -22.451 -1.745 26.091 1.00 98.75 307 PHE A O 1
ATOM 2199 N N . ASP A 1 308 ? -23.508 -3.683 25.599 1.00 98.69 308 ASP A N 1
ATOM 2200 C CA . ASP A 1 308 ? -24.658 -3.517 26.485 1.00 98.69 308 ASP A CA 1
ATOM 2201 C C . ASP A 1 308 ? -24.496 -4.348 27.757 1.00 98.69 308 ASP A C 1
ATOM 2203 O O . ASP A 1 308 ? -24.308 -5.565 27.706 1.00 98.69 308 ASP A O 1
ATOM 2207 N N . VAL A 1 309 ? -24.609 -3.691 28.911 1.00 98.56 309 VAL A N 1
ATOM 2208 C CA . VAL A 1 309 ? -24.486 -4.314 30.229 1.00 98.56 309 VAL A CA 1
ATOM 2209 C C . VAL A 1 309 ? -25.719 -4.005 31.066 1.00 98.56 309 VAL A C 1
ATOM 2211 O O . VAL A 1 309 ? -25.976 -2.853 31.406 1.00 98.56 309 VAL A O 1
ATOM 2214 N N . THR A 1 310 ? -26.466 -5.036 31.453 1.00 98.12 310 THR A N 1
ATOM 2215 C CA . THR A 1 310 ? -27.632 -4.909 32.336 1.00 98.12 310 THR A CA 1
ATOM 2216 C C . THR A 1 310 ? -27.282 -5.351 33.751 1.00 98.12 310 THR A C 1
ATOM 2218 O O . THR A 1 310 ? -26.908 -6.507 33.988 1.00 98.12 310 THR A O 1
ATOM 2221 N N . THR A 1 311 ? -27.440 -4.442 34.710 1.00 96.75 311 THR A N 1
ATOM 2222 C CA . THR A 1 311 ? -27.188 -4.714 36.128 1.00 96.75 311 THR A CA 1
ATOM 2223 C C . THR A 1 311 ? -28.158 -5.767 36.672 1.00 96.75 311 THR A C 1
ATOM 2225 O O . THR A 1 311 ? -29.330 -5.803 36.294 1.00 96.75 311 THR A O 1
ATOM 2228 N N . ALA A 1 312 ? -27.701 -6.619 37.591 1.00 94.44 312 ALA A N 1
ATOM 2229 C CA . ALA A 1 312 ? -28.540 -7.584 38.292 1.00 94.44 312 ALA A CA 1
ATOM 2230 C C . ALA A 1 312 ? -29.767 -6.903 38.911 1.00 94.44 312 ALA A C 1
ATOM 2232 O O . ALA A 1 312 ? -29.683 -5.790 39.432 1.00 94.44 312 ALA A O 1
ATOM 2233 N N . SER A 1 313 ? -30.916 -7.575 38.848 1.00 89.81 313 SER A N 1
ATOM 2234 C CA . SER A 1 313 ? -32.118 -7.120 39.550 1.00 89.81 313 SER A CA 1
ATOM 2235 C C . SER A 1 313 ? -31.913 -7.234 41.059 1.00 89.81 313 SER A C 1
ATOM 2237 O O . SER A 1 313 ? -31.198 -8.122 41.527 1.00 89.81 313 SER A O 1
ATOM 2239 N N . ALA A 1 314 ? -32.555 -6.359 41.835 1.00 78.81 314 ALA A N 1
ATOM 2240 C CA . ALA A 1 314 ? -32.585 -6.525 43.282 1.00 78.81 314 ALA A CA 1
ATOM 2241 C C . ALA A 1 314 ? -33.213 -7.891 43.592 1.00 78.81 314 ALA A C 1
ATOM 2243 O O . ALA A 1 314 ? -34.262 -8.220 43.033 1.00 78.81 314 ALA A O 1
ATOM 2244 N N . ALA A 1 315 ? -32.576 -8.691 44.452 1.00 68.19 315 ALA A N 1
ATOM 2245 C CA . ALA A 1 315 ? -33.193 -9.917 44.934 1.00 68.19 315 ALA A CA 1
ATOM 2246 C C . ALA A 1 315 ? -34.530 -9.526 45.570 1.00 68.19 315 ALA A C 1
ATOM 2248 O O . ALA A 1 315 ? -34.556 -8.825 46.583 1.00 68.19 315 ALA A O 1
ATOM 2249 N N . GLY A 1 316 ? -35.642 -9.916 44.941 1.00 55.38 316 GLY A N 1
ATOM 2250 C CA . GLY A 1 316 ? -36.949 -9.752 45.554 1.00 55.38 316 GLY A CA 1
ATOM 2251 C C . GLY A 1 316 ? -36.879 -10.431 46.911 1.00 55.38 316 GLY A C 1
ATOM 2252 O O . GLY A 1 316 ? -36.457 -11.585 46.981 1.00 55.38 316 GLY A O 1
ATOM 2253 N N . SER A 1 317 ? -37.215 -9.710 47.982 1.00 50.00 317 SER A N 1
ATOM 2254 C CA . SER A 1 317 ? -37.336 -10.290 49.313 1.00 50.00 317 SER A CA 1
ATOM 2255 C C . SER A 1 317 ? -38.298 -11.467 49.215 1.00 50.00 317 SER A C 1
ATOM 2257 O O . SER A 1 317 ? -39.515 -11.286 49.257 1.00 50.00 317 SER A O 1
ATOM 2259 N N . ALA A 1 318 ? -37.765 -12.677 49.045 1.00 49.31 318 ALA A N 1
ATOM 2260 C CA . ALA A 1 318 ? -38.521 -13.887 49.247 1.00 49.31 318 ALA A CA 1
ATOM 2261 C C . ALA A 1 318 ? -38.950 -13.800 50.705 1.00 49.31 318 ALA A C 1
ATOM 2263 O O . ALA A 1 318 ? -38.124 -13.928 51.613 1.00 49.31 318 ALA A O 1
ATOM 2264 N N . LYS A 1 319 ? -40.228 -13.478 50.934 1.00 48.97 319 LYS A N 1
ATOM 2265 C CA . LYS A 1 319 ? -40.840 -13.683 52.236 1.00 48.97 319 LYS A CA 1
ATOM 2266 C C . LYS A 1 319 ? -40.548 -15.138 52.578 1.00 48.97 319 LYS A C 1
ATOM 2268 O O . LYS A 1 319 ? -41.118 -16.042 51.972 1.00 48.97 319 LYS A O 1
ATOM 2273 N N . ARG A 1 320 ? -39.615 -15.369 53.505 1.00 51.03 320 ARG A N 1
ATOM 2274 C CA . ARG A 1 320 ? -39.609 -16.606 54.275 1.00 51.03 320 ARG A CA 1
ATOM 2275 C C . ARG A 1 320 ? -40.976 -16.619 54.941 1.00 51.03 320 ARG A C 1
ATOM 2277 O O . ARG A 1 320 ? -41.196 -15.842 55.860 1.00 51.03 320 ARG A O 1
ATOM 2284 N N . ASN A 1 321 ? -41.905 -17.401 54.400 1.00 49.78 321 ASN A N 1
ATOM 2285 C CA . ASN A 1 321 ? -43.091 -17.788 55.141 1.00 49.78 321 ASN A CA 1
ATOM 2286 C C . ASN A 1 321 ? -42.580 -18.688 56.267 1.00 49.78 321 ASN A C 1
ATOM 2288 O O . ASN A 1 321 ? -42.392 -19.888 56.073 1.00 49.78 321 ASN A O 1
ATOM 2292 N N . ASP A 1 322 ? -42.282 -18.091 57.413 1.00 56.56 322 ASP A N 1
ATOM 2293 C CA . ASP A 1 322 ? -42.098 -18.788 58.675 1.00 56.56 322 ASP A CA 1
ATOM 2294 C C . ASP A 1 322 ? -43.467 -19.246 59.190 1.00 56.56 322 ASP A C 1
ATOM 2296 O O . ASP A 1 322 ? -44.010 -18.744 60.164 1.00 56.56 322 ASP A O 1
ATOM 2300 N N . PHE A 1 323 ? -44.055 -20.240 58.525 1.00 57.44 323 PHE A N 1
ATOM 2301 C CA . PHE A 1 323 ? -45.173 -20.962 59.120 1.00 57.44 323 PHE A CA 1
ATOM 2302 C C . PHE A 1 323 ? -44.612 -21.999 60.098 1.00 57.44 323 PHE A C 1
ATOM 2304 O O . PHE A 1 323 ? -44.367 -23.148 59.739 1.00 57.44 323 PHE A O 1
ATOM 2311 N N . SER A 1 324 ? -44.363 -21.568 61.336 1.00 63.50 324 SER A N 1
ATOM 2312 C CA . SER A 1 324 ? -44.330 -22.467 62.488 1.00 63.50 324 SER A CA 1
ATOM 2313 C C . SER A 1 324 ? -45.772 -22.748 62.916 1.00 63.50 324 SER A C 1
ATOM 2315 O O . SER A 1 324 ? -46.440 -21.861 63.452 1.00 63.50 324 SER A O 1
ATOM 2317 N N . GLY A 1 325 ? -46.237 -23.967 62.656 1.00 55.47 325 GLY A N 1
ATOM 2318 C CA . GLY A 1 325 ? -47.431 -24.569 63.245 1.00 55.47 325 GLY A CA 1
ATOM 2319 C C . GLY A 1 325 ? -47.073 -25.940 63.787 1.00 55.47 325 GLY A C 1
ATOM 2320 O O . GLY A 1 325 ? -46.332 -26.650 63.071 1.00 55.47 325 GLY A O 1
#

Nearest PDB structures (foldseek):
  4fvs-assembly3_C  TM=4.760E-01  e=2.860E-06  Parabacteroides distasonis ATCC 8503
  2in5-assembly1_A  TM=4.854E-01  e=1.317E-04  Escherichia coli K-12
  2qom-assembly1_A  TM=2.043E-01  e=5.699E+00  Escherichia coli O157:H7

pLDDT: mean 91.24, std 15.02, range [25.61, 98.75]

Solvent-accessible surface area (backbone atoms only — not comparable to full-atom values): 17217 Å² total; per-residue (Å²): 137,86,80,78,81,78,77,75,80,65,81,77,77,85,63,60,44,67,44,56,52,36,51,66,75,51,63,73,39,38,41,30,33,19,52,75,85,41,77,78,34,48,33,34,24,43,80,76,71,45,78,55,99,88,42,80,22,36,42,39,36,35,55,82,72,61,27,33,40,29,30,42,68,53,95,78,13,34,29,42,38,33,39,39,37,61,72,39,82,51,95,95,39,77,31,35,34,37,39,40,41,45,62,52,41,42,65,36,52,42,54,42,42,76,66,41,71,41,78,26,64,38,43,26,40,39,32,42,72,85,76,52,77,40,67,32,32,34,42,33,38,17,29,36,64,39,77,48,79,46,76,43,86,55,37,65,42,68,17,43,33,33,42,38,37,42,34,43,36,41,52,60,89,90,45,79,48,72,52,66,48,38,38,36,40,28,23,22,65,66,65,9,77,44,33,39,39,38,45,47,92,87,71,50,70,52,40,38,35,26,51,47,50,82,63,62,34,33,50,42,58,93,66,78,48,69,67,46,70,64,39,62,58,57,37,79,46,70,50,61,76,43,66,42,43,76,30,74,34,53,14,53,31,42,44,47,66,38,27,37,20,59,72,80,50,73,72,41,52,66,77,48,72,48,46,59,69,40,34,40,31,44,35,35,61,26,26,72,50,58,60,31,77,26,60,24,41,42,34,37,36,86,41,68,33,55,43,42,30,28,12,28,62,72,79,72,80,73,76,78,78,80,80,85,127

Radius of gyration: 28.72 Å; Cα contacts (8 Å, |Δi|>4): 861; chains: 1; bounding box: 78×51×97 Å